Protein AF-0000000076559614 (afdb_homodimer)

Structure (mmCIF, N/CA/C/O backbone):
data_AF-0000000076559614-model_v1
#
loop_
_entity.id
_entity.type
_entity.pdbx_description
1 polymer 'VanZ-like domain-containing protein'
#
loop_
_atom_site.group_PDB
_atom_site.id
_atom_site.type_symbol
_atom_site.label_atom_id
_atom_site.label_alt_id
_atom_site.label_comp_id
_atom_site.label_asym_id
_atom_site.label_entity_id
_atom_site.label_seq_id
_atom_site.pdbx_PDB_ins_code
_atom_site.Cartn_x
_atom_site.Cartn_y
_atom_site.Cartn_z
_atom_site.occupancy
_atom_site.B_iso_or_equiv
_atom_site.auth_seq_id
_atom_site.auth_comp_id
_atom_site.auth_asym_id
_atom_site.auth_atom_id
_atom_site.pdbx_PDB_model_num
ATOM 1 N N . MET A 1 1 ? -13.68 17 -0.72 1 73.12 1 MET A N 1
ATOM 2 C CA . MET A 1 1 ? -12.773 15.953 -0.265 1 73.12 1 MET A CA 1
ATOM 3 C C . MET A 1 1 ? -11.648 15.734 -1.267 1 73.12 1 MET A C 1
ATOM 5 O O . MET A 1 1 ? -11.859 15.812 -2.479 1 73.12 1 MET A O 1
ATOM 9 N N . ARG A 1 2 ? -10.523 15.758 -0.828 1 90.12 2 ARG A N 1
ATOM 10 C CA . ARG A 1 2 ? -9.375 15.594 -1.707 1 90.12 2 ARG A CA 1
ATOM 11 C C . ARG A 1 2 ? -8.977 14.125 -1.825 1 90.12 2 ARG A C 1
ATOM 13 O O . ARG A 1 2 ? -9.133 13.359 -0.875 1 90.12 2 ARG A O 1
ATOM 20 N N . ILE A 1 3 ? -8.57 13.742 -3.016 1 94.25 3 ILE A N 1
ATOM 21 C CA . ILE A 1 3 ? -8.148 12.375 -3.303 1 94.25 3 ILE A CA 1
ATOM 22 C C . ILE A 1 3 ? -6.633 12.258 -3.139 1 94.25 3 ILE A C 1
ATOM 24 O O . ILE A 1 3 ? -5.879 13.086 -3.666 1 94.25 3 ILE A O 1
ATOM 28 N N . ARG A 1 4 ? -6.227 11.242 -2.373 1 95.44 4 ARG A N 1
ATOM 29 C CA . ARG A 1 4 ? -4.812 10.898 -2.273 1 95.44 4 ARG A CA 1
ATOM 30 C C . ARG A 1 4 ? -4.402 9.953 -3.393 1 95.44 4 ARG A C 1
ATOM 32 O O . ARG A 1 4 ? -4.664 8.75 -3.32 1 95.44 4 ARG A O 1
ATOM 39 N N . ILE A 1 5 ? -3.637 10.359 -4.293 1 95.44 5 ILE A N 1
ATOM 40 C CA . ILE A 1 5 ? -3.367 9.727 -5.578 1 95.44 5 ILE A CA 1
ATOM 41 C C . ILE A 1 5 ? -2.615 8.414 -5.363 1 95.44 5 ILE A C 1
ATOM 43 O O . ILE A 1 5 ? -2.936 7.398 -5.984 1 95.44 5 ILE A O 1
ATOM 47 N N . PRO A 1 6 ? -1.596 8.305 -4.52 1 95.56 6 PRO A N 1
ATOM 48 C CA . PRO A 1 6 ? -0.884 7.031 -4.371 1 95.56 6 PRO A CA 1
ATOM 49 C C . PRO A 1 6 ? -1.784 5.906 -3.865 1 95.56 6 PRO A C 1
ATOM 51 O O . PRO A 1 6 ? -1.664 4.766 -4.316 1 95.56 6 PRO A O 1
ATOM 54 N N . PHE A 1 7 ? -2.684 6.168 -2.98 1 97.12 7 PHE A N 1
ATOM 55 C CA . PHE A 1 7 ? -3.623 5.164 -2.5 1 97.12 7 PHE A CA 1
ATOM 56 C C . PHE A 1 7 ? -4.582 4.746 -3.607 1 97.12 7 PHE A C 1
ATOM 58 O O . PHE A 1 7 ? -4.914 3.564 -3.736 1 97.12 7 PHE A O 1
ATOM 65 N N . ALA A 1 8 ? -5.051 5.723 -4.418 1 97.69 8 ALA A N 1
ATOM 66 C CA . ALA A 1 8 ? -5.98 5.441 -5.512 1 97.69 8 ALA A CA 1
ATOM 67 C C . ALA A 1 8 ? -5.332 4.543 -6.562 1 97.69 8 ALA A C 1
ATOM 69 O O . ALA A 1 8 ? -5.961 3.607 -7.059 1 97.69 8 ALA A O 1
ATOM 70 N N . ILE A 1 9 ? -4.113 4.824 -6.859 1 97.25 9 ILE A N 1
ATOM 71 C CA . ILE A 1 9 ? -3.408 4.051 -7.875 1 97.25 9 ILE A CA 1
ATOM 72 C C . ILE A 1 9 ? -3.111 2.65 -7.344 1 97.25 9 ILE A C 1
ATOM 74 O O . ILE A 1 9 ? -3.32 1.656 -8.039 1 97.25 9 ILE A O 1
ATOM 78 N N . THR A 1 10 ? -2.582 2.576 -6.129 1 97.5 10 THR A N 1
ATOM 79 C CA . THR A 1 10 ? -2.322 1.272 -5.527 1 97.5 10 THR A CA 1
ATOM 80 C C . THR A 1 10 ? -3.596 0.435 -5.48 1 97.5 10 THR A C 1
ATOM 82 O O . THR A 1 10 ? -3.582 -0.747 -5.832 1 97.5 10 THR A O 1
ATOM 85 N N . PHE A 1 11 ? -4.691 1.019 -5.059 1 98.5 11 PHE A N 1
ATOM 86 C CA . PHE A 1 11 ? -5.977 0.338 -4.973 1 98.5 11 PHE A CA 1
ATOM 87 C C . PHE A 1 11 ? -6.41 -0.176 -6.34 1 98.5 11 PHE A C 1
ATOM 89 O O . PHE A 1 11 ? -6.848 -1.322 -6.469 1 98.5 11 PHE A O 1
ATOM 96 N N . SER A 1 12 ? -6.332 0.697 -7.414 1 98.19 12 SER A N 1
ATOM 97 C CA . SER A 1 12 ? -6.742 0.333 -8.766 1 98.19 12 SER A CA 1
ATOM 98 C C . SER A 1 12 ? -5.934 -0.85 -9.289 1 98.19 12 SER A C 1
ATOM 100 O O . SER A 1 12 ? -6.488 -1.761 -9.906 1 98.19 12 SER A O 1
ATOM 102 N N . LEU A 1 13 ? -4.664 -0.866 -8.984 1 96.44 13 LEU A N 1
ATOM 103 C CA . LEU A 1 13 ? -3.811 -1.956 -9.445 1 96.44 13 LEU A CA 1
ATOM 104 C C . LEU A 1 13 ? -4.09 -3.232 -8.664 1 96.44 13 LEU A C 1
ATOM 106 O O . LEU A 1 13 ? -4.023 -4.332 -9.219 1 96.44 13 LEU A O 1
ATOM 110 N N . LEU A 1 14 ? -4.355 -3.07 -7.402 1 97 14 LEU A N 1
ATOM 111 C CA . LEU A 1 14 ? -4.73 -4.227 -6.598 1 97 14 LEU A CA 1
ATOM 112 C C . LEU A 1 14 ? -6.051 -4.82 -7.078 1 97 14 LEU A C 1
ATOM 114 O O . LEU A 1 14 ? -6.242 -6.035 -7.035 1 97 14 LEU A O 1
ATOM 118 N N . ILE A 1 15 ? -6.98 -3.918 -7.516 1 97.69 15 ILE A N 1
ATOM 119 C CA . ILE A 1 15 ? -8.242 -4.391 -8.062 1 97.69 15 ILE A CA 1
ATOM 120 C C . ILE A 1 15 ? -7.984 -5.211 -9.328 1 97.69 15 ILE A C 1
ATOM 122 O O . ILE A 1 15 ? -8.594 -6.266 -9.523 1 97.69 15 ILE A O 1
ATOM 126 N N . LEU A 1 16 ? -7.109 -4.766 -10.141 1 94.88 16 LEU A N 1
ATOM 127 C CA . LEU A 1 16 ? -6.773 -5.477 -11.375 1 94.88 16 LEU A CA 1
ATOM 128 C C . LEU A 1 16 ? -6.141 -6.832 -11.062 1 94.88 16 LEU A C 1
ATOM 130 O O . LEU A 1 16 ? -6.457 -7.832 -11.703 1 94.88 16 LEU A O 1
ATOM 134 N N . LEU A 1 17 ? -5.273 -6.812 -10.078 1 91.69 17 LEU A N 1
ATOM 135 C CA . LEU A 1 17 ? -4.641 -8.062 -9.656 1 91.69 17 LEU A CA 1
ATOM 136 C C . LEU A 1 17 ? -5.672 -9.023 -9.078 1 91.69 17 LEU A C 1
ATOM 138 O O . LEU A 1 17 ? -5.645 -10.219 -9.375 1 91.69 17 LEU A O 1
ATOM 142 N N . ALA A 1 18 ? -6.512 -8.531 -8.305 1 94.56 18 ALA A N 1
ATOM 143 C CA . ALA A 1 18 ? -7.562 -9.352 -7.703 1 94.56 18 ALA A CA 1
ATOM 144 C C . ALA A 1 18 ? -8.484 -9.93 -8.773 1 94.56 18 ALA A C 1
ATOM 146 O O . ALA A 1 18 ? -8.883 -11.094 -8.695 1 94.56 18 ALA A O 1
ATOM 147 N N . ALA A 1 19 ? -8.867 -9.109 -9.727 1 94.06 19 ALA A N 1
ATOM 148 C CA . ALA A 1 19 ? -9.719 -9.555 -10.828 1 94.06 19 ALA A CA 1
ATOM 149 C C . ALA A 1 19 ? -9.039 -10.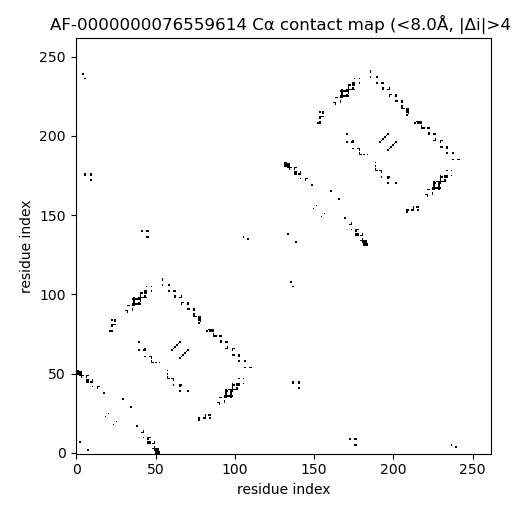648 -11.641 1 94.06 19 ALA A C 1
ATOM 151 O O . ALA A 1 19 ? -9.664 -11.648 -12.008 1 94.06 19 ALA A O 1
ATOM 152 N N . TYR A 1 20 ? -7.812 -10.516 -11.859 1 88.81 20 TYR A N 1
ATOM 153 C CA . TYR A 1 20 ? -7.062 -11.5 -12.633 1 88.81 20 TYR A CA 1
ATOM 154 C C . TYR A 1 20 ? -7.023 -12.844 -11.914 1 88.81 20 TYR A C 1
ATOM 156 O O . TYR A 1 20 ? -7.305 -13.883 -12.516 1 88.81 20 TYR A O 1
ATOM 164 N N . THR A 1 21 ? -6.688 -12.844 -10.695 1 87.19 21 THR A N 1
ATOM 165 C CA . THR A 1 21 ? -6.566 -14.086 -9.938 1 87.19 21 THR A CA 1
ATOM 166 C C . THR A 1 21 ? -7.938 -14.695 -9.672 1 87.19 21 THR A C 1
ATOM 168 O O . THR A 1 21 ? -8.086 -15.914 -9.641 1 87.19 21 THR A O 1
ATOM 171 N N . GLY A 1 22 ? -8.898 -13.828 -9.484 1 89.5 22 GLY A N 1
ATOM 172 C CA . GLY A 1 22 ? -10.234 -14.297 -9.141 1 89.5 22 GLY A CA 1
ATOM 173 C C . GLY A 1 22 ? -10.992 -14.859 -10.336 1 89.5 22 GLY A C 1
ATOM 174 O O . GLY A 1 22 ? -11.805 -15.773 -10.18 1 89.5 22 GLY A O 1
ATOM 175 N N . PHE A 1 23 ? -10.656 -14.328 -11.492 1 91.69 23 PHE A N 1
ATOM 176 C CA . PHE A 1 23 ? -11.438 -14.719 -12.656 1 91.69 23 PHE A CA 1
ATOM 177 C C . PHE A 1 23 ? -10.672 -15.711 -13.523 1 91.69 23 PHE A C 1
ATOM 179 O O . PHE A 1 23 ? -11.234 -16.312 -14.438 1 91.69 23 PHE A O 1
ATOM 186 N N . SER A 1 24 ? -9.453 -15.875 -13.172 1 85.56 24 SER A N 1
ATOM 187 C CA . SER A 1 24 ? -8.656 -16.812 -13.961 1 85.56 24 SER A CA 1
ATOM 188 C C . SER A 1 24 ? -8.82 -18.234 -13.461 1 85.56 24 SER A C 1
ATOM 190 O O . SER A 1 24 ? -9.375 -18.469 -12.375 1 85.56 24 SER A O 1
ATOM 192 N N . SER A 1 25 ? -8.367 -19.203 -14.281 1 84.56 25 SER A N 1
ATOM 193 C CA . SER A 1 25 ? -8.406 -20.609 -13.906 1 84.56 25 SER A CA 1
ATOM 194 C C . SER A 1 25 ? -7.117 -21.031 -13.203 1 84.56 25 SER A C 1
ATOM 196 O O . SER A 1 25 ? -6.926 -22.219 -12.898 1 84.56 25 SER A O 1
ATOM 198 N N . ILE A 1 26 ? -6.371 -20.016 -12.906 1 77.69 26 ILE A N 1
ATOM 199 C CA . ILE A 1 26 ? -5.113 -20.312 -12.227 1 77.69 26 ILE A CA 1
ATOM 200 C C . ILE A 1 26 ? -5.379 -20.578 -10.75 1 77.69 26 ILE A C 1
ATOM 202 O O . ILE A 1 26 ? -6.137 -19.844 -10.102 1 77.69 26 ILE A O 1
ATOM 206 N N . SER A 1 27 ? -4.863 -21.734 -10.242 1 76.88 27 SER A N 1
ATOM 207 C CA . SER A 1 27 ? -4.988 -22.078 -8.836 1 76.88 27 SER A CA 1
ATOM 208 C C . SER A 1 27 ? -3.662 -21.922 -8.102 1 76.88 27 SER A C 1
ATOM 210 O O . SER A 1 27 ? -2.834 -22.828 -8.094 1 76.88 27 SER A O 1
ATOM 212 N N . PRO A 1 28 ? -3.521 -20.797 -7.477 1 77.12 28 PRO A N 1
ATOM 213 C CA . PRO A 1 28 ? -2.285 -20.656 -6.699 1 77.12 28 PRO A CA 1
ATOM 214 C C . PRO A 1 28 ? -2.168 -21.703 -5.59 1 77.12 28 PRO A C 1
ATOM 216 O O . PRO A 1 28 ? -3.18 -22.234 -5.121 1 77.12 28 PRO A O 1
ATOM 219 N N . PRO A 1 29 ? -0.966 -22.031 -5.25 1 81.56 29 PRO A N 1
ATOM 220 C CA . PRO A 1 29 ? -0.763 -23.016 -4.188 1 81.56 29 PRO A CA 1
ATOM 221 C C . PRO A 1 29 ? -1.029 -22.453 -2.795 1 81.56 29 PRO A C 1
ATOM 223 O O . PRO A 1 29 ? -0.211 -22.625 -1.888 1 81.56 29 PRO A O 1
ATOM 226 N N . ILE A 1 30 ? -1.86 -21.609 -2.705 1 84.38 30 ILE A N 1
ATOM 227 C CA . ILE A 1 30 ? -2.312 -21 -1.455 1 84.38 30 ILE A CA 1
ATOM 228 C C . ILE A 1 30 ? -3.793 -21.312 -1.242 1 84.38 30 ILE A C 1
ATOM 230 O O . ILE A 1 30 ? -4.574 -21.328 -2.197 1 84.38 30 ILE A O 1
ATOM 234 N N . ASN A 1 31 ? -4.07 -21.562 0.049 1 92.12 31 ASN A N 1
ATOM 235 C CA . ASN A 1 31 ? -5.469 -21.812 0.386 1 92.12 31 ASN A CA 1
ATOM 236 C C . ASN A 1 31 ? -6.367 -20.688 -0.115 1 92.12 31 ASN A C 1
ATOM 238 O O . ASN A 1 31 ? -6.051 -19.5 0.058 1 92.12 31 ASN A O 1
ATOM 242 N N . ASP A 1 32 ? -7.453 -21.031 -0.713 1 93.5 32 ASP A N 1
ATOM 243 C CA . ASP A 1 32 ? -8.359 -20.094 -1.359 1 93.5 32 ASP A CA 1
ATOM 244 C C . ASP A 1 32 ? -8.914 -19.078 -0.354 1 93.5 32 ASP A C 1
ATOM 246 O O . ASP A 1 32 ? -9.023 -17.891 -0.659 1 93.5 32 ASP A O 1
ATOM 250 N N . LYS A 1 33 ? -9.234 -19.484 0.881 1 96.44 33 LYS A N 1
ATOM 251 C CA . LYS A 1 33 ? -9.781 -18.594 1.903 1 96.44 33 LYS A CA 1
ATOM 252 C C . LYS A 1 33 ? -8.727 -17.594 2.389 1 96.44 33 LYS A C 1
ATOM 254 O O . LYS A 1 33 ? -9.062 -16.469 2.744 1 96.44 33 LYS A O 1
ATOM 259 N N . VAL A 1 34 ? -7.562 -18.078 2.471 1 95.69 34 VAL A N 1
ATOM 260 C CA . VAL A 1 34 ? -6.461 -17.203 2.863 1 95.69 34 VAL A CA 1
ATOM 261 C C . VAL A 1 34 ? -6.262 -16.125 1.811 1 95.69 34 VAL A C 1
ATOM 263 O O . VAL A 1 34 ? -6.055 -14.953 2.148 1 95.69 34 VAL A O 1
ATOM 266 N N . LEU A 1 35 ? -6.32 -16.516 0.565 1 94.5 35 LEU A N 1
ATOM 267 C CA . LEU A 1 35 ? -6.18 -15.57 -0.532 1 94.5 35 LEU A CA 1
ATOM 268 C C . LEU A 1 35 ? -7.277 -14.508 -0.48 1 94.5 35 LEU A C 1
ATOM 270 O O . LEU A 1 35 ? -7.012 -13.32 -0.683 1 94.5 35 LEU A O 1
ATOM 274 N N . HIS A 1 36 ? -8.508 -14.914 -0.242 1 97.31 36 HIS A N 1
ATOM 275 C CA . HIS A 1 36 ? -9.625 -13.984 -0.119 1 97.31 36 HIS A CA 1
ATOM 276 C C . HIS A 1 36 ? -9.414 -13.016 1.037 1 97.31 36 HIS A C 1
ATOM 278 O O . HIS A 1 36 ? -9.617 -11.805 0.885 1 97.31 36 HIS A O 1
ATOM 284 N N . PHE A 1 37 ? -8.992 -13.547 2.15 1 98.12 37 PHE A N 1
ATOM 285 C CA . PHE A 1 37 ? -8.75 -12.727 3.33 1 98.12 37 PHE A CA 1
ATOM 286 C C . PHE A 1 37 ? -7.746 -11.617 3.021 1 98.12 37 PHE A C 1
ATOM 288 O O . PHE A 1 37 ? -8.023 -10.438 3.238 1 98.12 37 PHE A O 1
ATOM 295 N N . PHE A 1 38 ? -6.602 -12 2.51 1 96.88 38 PHE A N 1
ATOM 296 C CA . PHE A 1 38 ? -5.523 -11.039 2.318 1 96.88 38 PHE A CA 1
ATOM 297 C C . PHE A 1 38 ? -5.855 -10.07 1.192 1 96.88 38 PHE A C 1
ATOM 299 O O . PHE A 1 38 ? -5.473 -8.898 1.242 1 96.88 38 PHE A O 1
ATOM 306 N N . THR A 1 39 ? -6.453 -10.562 0.084 1 97.25 39 THR A N 1
ATOM 307 C CA . THR A 1 39 ? -6.855 -9.68 -1.006 1 97.25 39 THR A CA 1
ATOM 308 C C . THR A 1 39 ? -7.762 -8.57 -0.492 1 97.25 39 THR A C 1
ATOM 310 O O . THR A 1 39 ? -7.508 -7.387 -0.746 1 97.25 39 THR A O 1
ATOM 313 N N . PHE A 1 40 ? -8.766 -8.906 0.284 1 98.75 40 PHE A N 1
ATOM 314 C CA . PHE A 1 40 ? -9.734 -7.91 0.73 1 98.75 40 PHE A CA 1
ATOM 315 C C . PHE A 1 40 ? -9.164 -7.086 1.88 1 98.75 40 PHE A C 1
ATOM 317 O O . PHE A 1 40 ? -9.555 -5.93 2.074 1 98.75 40 PHE A O 1
ATOM 324 N N . PHE A 1 41 ? -8.297 -7.691 2.695 1 98.81 41 PHE A N 1
ATOM 325 C CA . PHE A 1 41 ? -7.551 -6.91 3.676 1 98.81 41 PHE A CA 1
ATOM 326 C C . PHE A 1 41 ? -6.809 -5.762 3.002 1 98.81 41 PHE A C 1
ATOM 328 O O . PHE A 1 41 ? -6.93 -4.605 3.42 1 98.81 41 PHE A O 1
ATOM 335 N N . LEU A 1 42 ? -6.031 -6.078 1.929 1 98.62 42 LEU A N 1
ATOM 336 C CA . LEU A 1 42 ? -5.234 -5.078 1.229 1 98.62 42 LEU A CA 1
ATOM 337 C C . LEU A 1 42 ? -6.133 -4.055 0.539 1 98.62 42 LEU A C 1
ATOM 339 O O . LEU A 1 42 ? -5.832 -2.857 0.541 1 98.62 42 LEU A O 1
ATOM 343 N N . LEU A 1 43 ? -7.188 -4.516 -0.106 1 98.75 43 LEU A N 1
ATOM 344 C CA . LEU A 1 43 ? -8.117 -3.604 -0.769 1 98.75 43 LEU A CA 1
ATOM 345 C C . LEU A 1 43 ? -8.719 -2.623 0.23 1 98.75 43 LEU A C 1
ATOM 347 O O . LEU A 1 43 ? -8.766 -1.418 -0.027 1 98.75 43 LEU A O 1
ATOM 351 N N . ALA A 1 44 ? -9.18 -3.127 1.373 1 98.88 44 ALA A N 1
ATOM 352 C CA . ALA A 1 44 ? -9.789 -2.264 2.381 1 98.88 44 ALA A CA 1
ATOM 353 C C . ALA A 1 44 ? -8.758 -1.331 3.004 1 98.88 44 ALA A C 1
ATOM 355 O O . ALA A 1 44 ? -9.055 -0.168 3.289 1 98.88 44 ALA A O 1
ATOM 356 N N . LEU A 1 45 ? -7.59 -1.914 3.268 1 98.69 45 LEU A N 1
ATOM 357 C CA . LEU A 1 45 ? -6.508 -1.134 3.859 1 98.69 45 LEU A CA 1
ATOM 358 C C . LEU A 1 45 ? -6.195 0.094 3.01 1 98.69 45 LEU A C 1
ATOM 360 O O . LEU A 1 45 ? -6.012 1.191 3.543 1 98.69 45 LEU A O 1
ATOM 364 N N . THR A 1 46 ? -6.105 -0.04 1.717 1 98.62 46 THR A N 1
ATOM 365 C CA . THR A 1 46 ? -5.73 1.046 0.818 1 98.62 46 THR A CA 1
ATOM 366 C C . THR A 1 46 ? -6.934 1.931 0.507 1 98.62 46 THR A C 1
ATOM 368 O O . THR A 1 46 ? -6.809 3.154 0.429 1 98.62 46 THR A O 1
ATOM 371 N N . PHE A 1 47 ? -8.156 1.359 0.312 1 98.75 47 PHE A N 1
ATOM 372 C CA . PHE A 1 47 ? -9.367 2.102 -0.014 1 98.75 47 PHE A CA 1
ATOM 373 C C . PHE A 1 47 ? -9.672 3.133 1.064 1 98.75 47 PHE A C 1
ATOM 375 O O . PHE A 1 47 ? -10.094 4.25 0.759 1 98.75 47 PHE A O 1
ATOM 382 N N . TYR A 1 48 ? -9.5 2.824 2.303 1 98.69 48 TYR A N 1
ATOM 383 C CA . TYR A 1 48 ? -9.82 3.631 3.475 1 98.69 48 TYR A CA 1
ATOM 384 C C . TYR A 1 48 ? -9.188 5.012 3.377 1 98.69 48 TYR A C 1
ATOM 386 O O . TYR A 1 48 ? -9.773 6.004 3.818 1 98.69 48 TYR A O 1
ATOM 394 N N . TRP A 1 49 ? -8.031 5.023 2.783 1 97.44 49 TRP A N 1
ATOM 395 C CA . TRP A 1 49 ? -7.219 6.234 2.871 1 97.44 49 TRP A CA 1
ATOM 396 C C . TRP A 1 49 ? -7.281 7.023 1.566 1 97.44 49 TRP A C 1
ATOM 398 O O . TRP A 1 49 ? -6.645 8.07 1.438 1 97.44 49 TRP A O 1
ATOM 408 N N . ILE A 1 50 ? -7.973 6.617 0.562 1 98.06 50 ILE A N 1
ATOM 409 C CA . ILE A 1 50 ? -8.055 7.289 -0.732 1 98.06 50 ILE A CA 1
ATOM 410 C C . ILE A 1 50 ? -8.641 8.688 -0.551 1 98.06 50 ILE A C 1
ATOM 412 O O . ILE A 1 50 ? -8.125 9.664 -1.102 1 98.06 50 ILE A O 1
ATOM 416 N N . LEU A 1 51 ? -9.742 8.82 0.207 1 95.25 51 LEU A N 1
ATOM 417 C CA . LEU A 1 51 ? -10.406 10.102 0.407 1 95.25 51 LEU A CA 1
ATOM 418 C C . LEU A 1 51 ? -9.922 10.773 1.684 1 95.25 51 LEU A C 1
ATOM 420 O O . LEU A 1 51 ? -9.812 10.133 2.73 1 95.25 51 LEU A O 1
ATOM 424 N N . GLU A 1 52 ? -9.547 11.969 1.525 1 94.44 52 GLU A N 1
ATOM 425 C CA . GLU A 1 52 ? -9.281 12.773 2.715 1 94.44 52 GLU A CA 1
ATOM 426 C C . GLU A 1 52 ? -10.578 13.195 3.398 1 94.44 52 GLU A C 1
ATOM 428 O O . GLU A 1 52 ? -11.156 14.227 3.062 1 94.44 52 GLU A O 1
ATOM 433 N N . THR A 1 53 ? -11.008 12.508 4.359 1 95.62 53 THR A N 1
ATOM 434 C CA . THR A 1 53 ? -12.281 12.758 5.023 1 95.62 53 THR A CA 1
ATOM 435 C C . THR A 1 53 ? -12.211 12.375 6.5 1 95.62 53 THR A C 1
ATOM 437 O O . THR A 1 53 ? -11.141 12.016 7 1 95.62 53 THR A O 1
ATOM 440 N N . THR A 1 54 ? -13.305 12.57 7.254 1 96.25 54 THR A N 1
ATOM 441 C CA . THR A 1 54 ? -13.367 12.227 8.672 1 96.25 54 THR A CA 1
ATOM 442 C C . THR A 1 54 ? -13.297 10.711 8.867 1 96.25 54 THR A C 1
ATOM 444 O O . THR A 1 54 ? -13.602 9.953 7.949 1 96.25 54 THR A O 1
ATOM 447 N N . ARG A 1 55 ? -12.898 10.273 10.07 1 96.44 55 ARG A N 1
ATOM 448 C CA . ARG A 1 55 ? -12.805 8.859 10.414 1 96.44 55 ARG A CA 1
ATOM 449 C C . ARG A 1 55 ? -14.148 8.164 10.211 1 96.44 55 ARG A C 1
ATOM 451 O O . ARG A 1 55 ? -14.203 7.059 9.664 1 96.44 55 ARG A O 1
ATOM 458 N N . ARG A 1 56 ? -15.234 8.797 10.664 1 97.19 56 ARG A N 1
ATOM 459 C CA . ARG A 1 56 ? -16.562 8.203 10.578 1 97.19 56 ARG A CA 1
ATOM 460 C C . ARG A 1 56 ? -16.953 7.945 9.125 1 97.19 56 ARG A C 1
ATOM 462 O O . ARG A 1 56 ? -17.453 6.867 8.797 1 97.19 56 ARG A O 1
ATOM 469 N N . ARG A 1 57 ? -16.781 8.867 8.234 1 97.69 57 ARG A N 1
ATOM 470 C CA . ARG A 1 57 ? -17.109 8.727 6.824 1 97.69 57 ARG A CA 1
ATOM 471 C C . ARG A 1 57 ? -16.234 7.664 6.16 1 97.69 57 ARG A C 1
ATOM 473 O O . ARG A 1 57 ? -16.719 6.867 5.359 1 97.69 57 ARG A O 1
ATOM 480 N N . ALA A 1 58 ? -14.938 7.719 6.465 1 97.88 58 ALA A N 1
ATOM 481 C CA . ALA A 1 58 ? -14.008 6.738 5.902 1 97.88 58 ALA A CA 1
ATOM 482 C C . ALA A 1 58 ? -14.414 5.32 6.293 1 97.88 58 ALA A C 1
ATOM 484 O O . ALA A 1 58 ? -14.398 4.41 5.461 1 97.88 58 ALA A O 1
ATOM 485 N N . VAL A 1 59 ? -14.742 5.074 7.582 1 98.19 59 VAL A N 1
ATOM 486 C CA . VAL A 1 59 ? -15.164 3.771 8.078 1 98.19 59 VAL A CA 1
ATOM 487 C C . VAL A 1 59 ? -16.438 3.332 7.355 1 98.19 59 VAL A C 1
ATOM 489 O O . VAL A 1 59 ? -16.516 2.201 6.871 1 98.19 59 VAL A O 1
ATOM 492 N N . ASN A 1 60 ? -17.391 4.234 7.238 1 98.31 60 ASN A N 1
ATOM 493 C CA . ASN A 1 60 ? -18.672 3.898 6.621 1 98.31 60 ASN A CA 1
ATOM 494 C C . ASN A 1 60 ? -18.516 3.605 5.129 1 98.31 60 ASN A C 1
ATOM 496 O O . ASN A 1 60 ? -19.094 2.648 4.617 1 98.31 60 ASN A O 1
ATOM 500 N N . PHE A 1 61 ? -17.781 4.406 4.379 1 98.31 61 PHE A N 1
ATOM 501 C CA . PHE A 1 61 ? -17.562 4.195 2.955 1 98.31 61 PHE A CA 1
ATOM 502 C C . PHE A 1 61 ? -16.859 2.869 2.707 1 98.31 61 PHE A C 1
ATOM 504 O O . PHE A 1 61 ? -17.234 2.121 1.799 1 98.31 61 PHE A O 1
ATOM 511 N N . THR A 1 62 ? -15.836 2.646 3.5 1 98.69 62 THR A N 1
ATOM 512 C CA . THR A 1 62 ? -15.086 1.41 3.324 1 98.69 62 THR A CA 1
ATOM 513 C C . THR A 1 62 ? -15.945 0.198 3.67 1 98.69 62 THR A C 1
ATOM 515 O O . THR A 1 62 ? -15.914 -0.812 2.963 1 98.69 62 THR A O 1
ATOM 518 N N . PHE A 1 63 ? -16.656 0.275 4.734 1 98.81 63 PHE A N 1
ATOM 519 C CA . PHE A 1 63 ? -17.516 -0.822 5.16 1 98.81 63 PHE A CA 1
ATOM 520 C C . PHE A 1 63 ? -18.547 -1.144 4.09 1 98.81 63 PHE A C 1
ATOM 522 O O . PHE A 1 63 ? -18.703 -2.303 3.699 1 98.81 63 PHE A O 1
ATOM 529 N N . VAL A 1 64 ? -19.234 -0.164 3.576 1 98.81 64 VAL A N 1
ATOM 530 C CA . VAL A 1 64 ? -20.312 -0.36 2.609 1 98.81 64 VAL A CA 1
ATOM 531 C C . VAL A 1 64 ? -19.734 -0.816 1.273 1 98.81 64 VAL A C 1
ATOM 533 O O . VAL A 1 64 ? -20.188 -1.808 0.697 1 98.81 64 VAL A O 1
ATOM 536 N N . S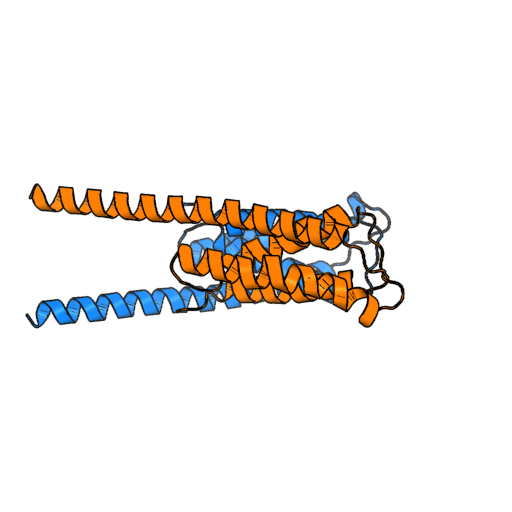ER A 1 65 ? -18.734 -0.178 0.739 1 98.75 65 SER A N 1
ATOM 537 C CA . SER A 1 65 ? -18.219 -0.417 -0.609 1 98.75 65 SER A CA 1
ATOM 538 C C . SER A 1 65 ? -17.406 -1.7 -0.673 1 98.75 65 SER A C 1
ATOM 540 O O . SER A 1 65 ? -17.578 -2.508 -1.588 1 98.75 65 SER A O 1
ATOM 542 N N . ILE A 1 66 ? -16.5 -1.917 0.345 1 98.81 66 ILE A N 1
ATOM 543 C CA . ILE A 1 66 ? -15.539 -3.02 0.248 1 98.81 66 ILE A CA 1
ATOM 544 C C . ILE A 1 66 ? -16.078 -4.234 0.998 1 98.81 66 ILE A C 1
ATOM 546 O O . ILE A 1 66 ? -16.156 -5.332 0.442 1 98.81 66 ILE A O 1
ATOM 550 N N . THR A 1 67 ? -16.469 -4.051 2.256 1 98.69 67 THR A N 1
ATOM 551 C CA . THR A 1 67 ? -16.859 -5.164 3.117 1 98.69 67 THR A CA 1
ATOM 552 C C . THR A 1 67 ? -18.188 -5.75 2.678 1 98.69 67 THR A C 1
ATOM 554 O O . THR A 1 67 ? -18.375 -6.969 2.688 1 98.69 67 THR A O 1
ATOM 557 N N . LEU A 1 68 ? -19.141 -4.938 2.311 1 98.56 68 LEU A N 1
ATOM 558 C CA . LEU A 1 68 ? -20.469 -5.438 1.968 1 98.56 68 LEU A CA 1
ATOM 559 C C . LEU A 1 68 ? -20.578 -5.695 0.469 1 98.56 68 LEU A C 1
ATOM 561 O O . LEU A 1 68 ? -20.688 -6.848 0.04 1 98.56 68 LEU A O 1
ATOM 565 N N . ILE A 1 69 ? -20.391 -4.684 -0.345 1 98.62 69 ILE A N 1
ATOM 566 C CA . ILE A 1 69 ? -20.703 -4.766 -1.768 1 98.62 69 ILE A CA 1
ATOM 567 C C . ILE A 1 69 ? -19.625 -5.574 -2.484 1 98.62 69 ILE A C 1
ATOM 569 O O . ILE A 1 69 ? -19.922 -6.59 -3.121 1 98.62 69 ILE A O 1
ATOM 573 N N . ALA A 1 70 ? -18.406 -5.172 -2.395 1 98.62 70 ALA A N 1
ATOM 574 C CA . ALA A 1 70 ? -17.344 -5.828 -3.148 1 98.62 70 ALA A CA 1
ATOM 575 C C . ALA A 1 70 ? -17.172 -7.277 -2.703 1 98.62 70 ALA A C 1
ATOM 577 O O . ALA A 1 70 ? -16.875 -8.156 -3.52 1 98.62 70 ALA A O 1
ATOM 578 N N . SER A 1 71 ? -17.219 -7.461 -1.407 1 98.31 71 SER A N 1
ATOM 579 C CA . SER A 1 71 ? -17.078 -8.805 -0.869 1 98.31 71 SER A CA 1
ATOM 580 C C . SER A 1 71 ? -18.109 -9.758 -1.479 1 98.31 71 SER A C 1
ATOM 582 O O . SER A 1 71 ? -17.766 -10.883 -1.863 1 98.31 71 SER A O 1
ATOM 584 N N . ILE A 1 72 ? -19.328 -9.43 -1.542 1 98.12 72 ILE A N 1
ATOM 585 C CA . ILE A 1 72 ? -20.422 -10.25 -2.066 1 98.12 72 ILE A CA 1
ATOM 586 C C . ILE A 1 72 ? -20.328 -10.32 -3.588 1 98.12 72 ILE A C 1
ATOM 588 O O . ILE A 1 72 ? -20.375 -11.406 -4.168 1 98.12 72 ILE A O 1
ATOM 592 N N . LEU A 1 73 ? -20.172 -9.219 -4.25 1 98 73 LEU A N 1
ATOM 593 C CA . LEU A 1 73 ? -20.156 -9.125 -5.707 1 98 73 LEU A CA 1
ATOM 594 C C . LEU A 1 73 ? -19 -9.93 -6.289 1 98 73 LEU A C 1
ATOM 596 O O . LEU A 1 73 ? -19.109 -10.508 -7.371 1 98 73 LEU A O 1
ATOM 600 N N . SER A 1 74 ? -17.828 -9.922 -5.582 1 97.31 74 SER A N 1
ATOM 601 C CA . SER A 1 74 ? -16.688 -10.656 -6.098 1 97.31 74 SER A CA 1
ATOM 602 C C . SER A 1 74 ? -16.984 -12.148 -6.223 1 97.31 74 SER A C 1
ATOM 604 O O . SER A 1 74 ? -16.578 -12.789 -7.188 1 97.31 74 SER A O 1
ATOM 606 N N . GLU A 1 75 ? -17.703 -12.664 -5.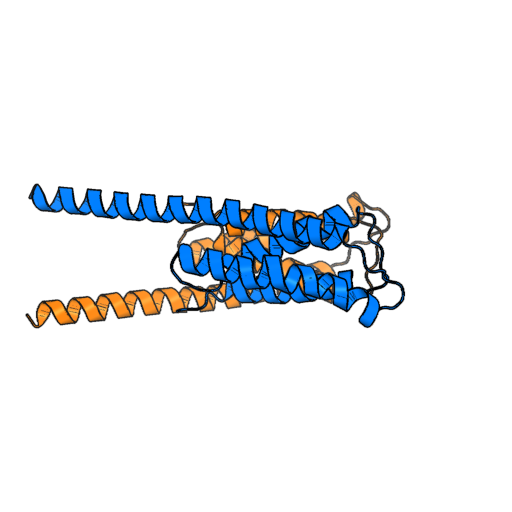266 1 97.19 75 GLU A N 1
ATOM 607 C CA . GLU A 1 75 ? -18.016 -14.086 -5.27 1 97.19 75 GLU A CA 1
ATOM 608 C C . GLU A 1 75 ? -19.094 -14.406 -6.312 1 97.19 75 GLU A C 1
ATOM 610 O O . GLU A 1 75 ? -19.062 -15.477 -6.918 1 97.19 75 GLU A O 1
ATOM 615 N N . ILE A 1 76 ? -20.031 -13.57 -6.516 1 96.88 76 ILE A N 1
ATOM 616 C CA . ILE A 1 76 ? -21.109 -13.758 -7.484 1 96.88 76 ILE A CA 1
ATOM 617 C C . ILE A 1 76 ? -20.547 -13.672 -8.906 1 96.88 76 ILE A C 1
ATOM 619 O O . ILE A 1 76 ? -20.953 -14.438 -9.781 1 96.88 76 ILE A O 1
ATOM 623 N N . LEU A 1 77 ? -19.594 -12.836 -9.164 1 96.88 77 LEU A N 1
ATOM 624 C CA . LEU A 1 77 ? -19.078 -12.555 -10.5 1 96.88 77 LEU A CA 1
ATOM 625 C C . LEU A 1 77 ? -18.125 -13.648 -10.945 1 96.88 77 LEU A C 1
ATOM 627 O O . LEU A 1 77 ? -17.969 -13.898 -12.148 1 96.88 77 LEU A O 1
ATOM 631 N N . GLN A 1 78 ? -17.469 -14.273 -9.977 1 95.12 78 GLN A N 1
ATOM 632 C CA . GLN A 1 78 ? -16.438 -15.242 -10.336 1 95.12 78 GLN A CA 1
ATOM 633 C C . GLN A 1 78 ? -16.984 -16.344 -11.234 1 95.12 78 GLN A C 1
ATOM 635 O O . GLN A 1 78 ? -16.516 -16.547 -12.352 1 95.12 78 GLN A O 1
ATOM 640 N N . PRO A 1 79 ? -18.094 -17.094 -10.93 1 94 79 PRO A N 1
ATOM 641 C CA . PRO A 1 79 ? -18.641 -18.141 -11.805 1 94 79 PRO A CA 1
ATOM 642 C C . PRO A 1 79 ? -19.297 -17.578 -13.062 1 94 79 PRO A C 1
ATOM 644 O O . PRO A 1 79 ? -19.406 -18.281 -14.078 1 94 79 PRO A O 1
ATOM 647 N N . LEU A 1 80 ? -19.75 -16.328 -13.023 1 95.06 80 LEU A N 1
ATOM 648 C CA . LEU A 1 80 ? -20.375 -15.695 -14.188 1 95.06 80 LEU A CA 1
ATOM 649 C C . LEU A 1 80 ? -19.328 -15.383 -15.25 1 95.06 80 LEU A C 1
ATOM 651 O O . LEU A 1 80 ? -19.625 -15.406 -16.438 1 95.06 80 LEU A O 1
ATOM 655 N N . VAL A 1 81 ? -18.094 -15.148 -14.836 1 94.06 81 VAL A N 1
ATOM 656 C CA . VAL A 1 81 ? -17.016 -14.773 -15.742 1 94.06 81 VAL A CA 1
ATOM 657 C C . VAL A 1 81 ? -16.234 -16.016 -16.156 1 94.06 81 VAL A C 1
ATOM 659 O O . VAL A 1 81 ? -15.836 -16.156 -17.312 1 94.06 81 VAL A O 1
ATOM 662 N N . ASN A 1 82 ? -15.969 -16.859 -15.234 1 93.19 82 ASN A N 1
ATOM 663 C CA . ASN A 1 82 ? -15.258 -18.125 -15.438 1 93.19 82 ASN A CA 1
ATOM 664 C C . ASN A 1 82 ? -16.047 -19.312 -14.875 1 93.19 82 ASN A C 1
ATOM 666 O O . ASN A 1 82 ? -16.062 -19.516 -13.664 1 93.19 82 ASN A O 1
ATOM 670 N N . SER A 1 83 ? -16.484 -20.141 -15.727 1 92.44 83 SER A N 1
ATOM 671 C CA . SER A 1 83 ? -17.406 -21.219 -15.375 1 92.44 83 SER A CA 1
ATOM 672 C C . SER A 1 83 ? -16.703 -22.281 -14.531 1 92.44 83 SER A C 1
ATOM 674 O O . SER A 1 83 ? -17.344 -23.125 -13.898 1 92.44 83 SER A O 1
ATOM 676 N N . THR A 1 84 ? -15.406 -22.297 -14.516 1 91.75 84 THR A N 1
ATOM 677 C CA . THR A 1 84 ? -14.68 -23.281 -13.719 1 91.75 84 THR A CA 1
ATOM 678 C C . THR A 1 84 ? -14.672 -22.875 -12.25 1 91.75 84 THR A C 1
ATOM 680 O O . THR A 1 84 ? -14.344 -23.688 -11.383 1 91.75 84 THR A O 1
ATOM 683 N N . ARG A 1 85 ? -14.992 -21.672 -11.984 1 91.75 85 ARG A N 1
ATOM 684 C CA . ARG A 1 85 ? -15.086 -21.188 -10.609 1 91.75 85 ARG A CA 1
ATOM 685 C C . ARG A 1 85 ? -16.469 -21.469 -10.023 1 91.75 85 ARG A C 1
ATOM 687 O O . ARG A 1 85 ? -17.469 -21.422 -10.734 1 91.75 85 ARG A O 1
ATOM 694 N N . LEU A 1 86 ? -16.516 -21.812 -8.758 1 91.69 86 LEU A N 1
ATOM 695 C CA . LEU A 1 86 ? -17.766 -22.109 -8.078 1 91.69 86 LEU A CA 1
ATOM 696 C C . LEU A 1 86 ? -18.047 -21.078 -6.988 1 91.69 86 LEU A C 1
ATOM 698 O O . LEU A 1 86 ? -17.125 -20.609 -6.312 1 91.69 86 LEU A O 1
ATOM 702 N N . PHE A 1 87 ? -19.328 -20.781 -6.891 1 95.25 87 PHE A N 1
ATOM 703 C CA . PHE A 1 87 ? -19.766 -19.922 -5.797 1 95.25 87 PHE A CA 1
ATOM 704 C C . PHE A 1 87 ? -19.547 -20.594 -4.453 1 95.25 87 PHE A C 1
ATOM 706 O O . PHE A 1 87 ? -19.859 -21.766 -4.281 1 95.25 87 PHE A O 1
ATOM 713 N N . ASP A 1 88 ? -18.953 -19.891 -3.469 1 96.81 88 ASP A N 1
ATOM 714 C CA . ASP A 1 88 ? -18.672 -20.406 -2.131 1 96.81 88 ASP A CA 1
ATOM 715 C C . ASP A 1 88 ? -18.906 -19.328 -1.071 1 96.81 88 ASP A C 1
ATOM 717 O O . ASP A 1 88 ? -18.109 -18.391 -0.945 1 96.81 88 ASP A O 1
ATOM 721 N N . PRO A 1 89 ? -19.922 -19.469 -0.274 1 97.25 89 PRO A N 1
ATOM 722 C CA . PRO A 1 89 ? -20.219 -18.438 0.736 1 97.25 89 PRO A CA 1
ATOM 723 C C . PRO A 1 89 ? -19.078 -18.25 1.736 1 97.25 89 PRO A C 1
ATOM 725 O O . PRO A 1 89 ? -18.953 -17.188 2.336 1 97.25 89 PRO A O 1
ATOM 728 N N . LEU A 1 90 ? -18.234 -19.234 1.891 1 98.06 90 LEU A N 1
ATOM 729 C CA . LEU A 1 90 ? -17.109 -19.094 2.803 1 98.06 90 LEU A CA 1
ATOM 730 C C . LEU A 1 90 ? -16.078 -18.125 2.248 1 98.06 90 LEU A C 1
ATOM 732 O O . LEU A 1 90 ? -15.297 -17.547 3.006 1 98.06 90 LEU A O 1
ATOM 736 N N . ASP A 1 91 ? -16.047 -17.953 0.964 1 98 91 ASP A N 1
ATOM 737 C CA . ASP A 1 91 ? -15.18 -16.938 0.365 1 98 91 ASP A CA 1
ATOM 738 C C . ASP A 1 91 ? -15.648 -15.523 0.723 1 98 91 ASP A C 1
ATOM 740 O O . ASP A 1 91 ? -14.836 -14.625 0.948 1 98 91 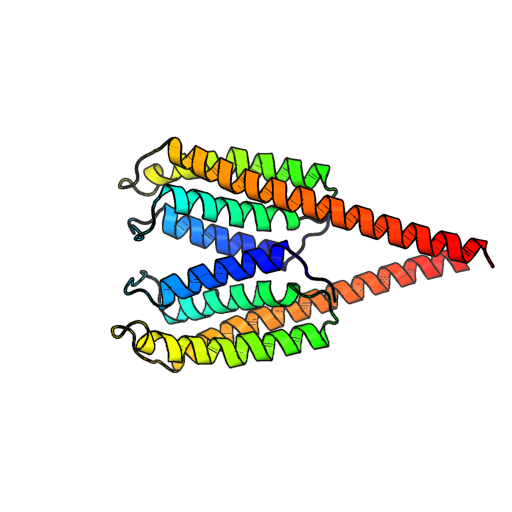ASP A O 1
ATOM 744 N N . ILE A 1 92 ? -16.953 -15.328 0.781 1 98.44 92 ILE A N 1
ATOM 745 C CA . ILE A 1 92 ? -17.5 -14.047 1.2 1 98.44 92 ILE A CA 1
ATOM 746 C C . ILE A 1 92 ? -17.109 -13.766 2.65 1 98.44 92 ILE A C 1
ATOM 748 O O . ILE A 1 92 ? -16.75 -12.641 2.994 1 98.44 92 ILE A O 1
ATOM 752 N N . LEU A 1 93 ? -17.219 -14.789 3.432 1 98.56 93 LEU A N 1
ATOM 753 C CA . LEU A 1 93 ? -16.828 -14.641 4.832 1 98.56 93 LEU A CA 1
ATOM 754 C C . LEU A 1 93 ? -15.359 -14.266 4.957 1 98.56 93 LEU A C 1
ATOM 756 O O . LEU A 1 93 ? -15.008 -13.391 5.758 1 98.56 93 LEU A O 1
ATOM 760 N N . ALA A 1 94 ? -14.492 -14.938 4.262 1 98.62 94 ALA A N 1
ATOM 761 C CA . ALA A 1 94 ? -13.062 -14.625 4.277 1 98.62 94 ALA A CA 1
ATOM 762 C C . ALA A 1 94 ? -12.812 -13.195 3.805 1 98.62 94 ALA A C 1
ATOM 764 O O . ALA A 1 94 ? -12 -12.477 4.391 1 98.62 94 ALA A O 1
ATOM 765 N N . ASN A 1 95 ? -13.484 -12.75 2.723 1 98.75 95 ASN A N 1
ATOM 766 C CA . ASN A 1 95 ? -13.414 -11.375 2.25 1 98.75 95 ASN A CA 1
ATOM 767 C C . ASN A 1 95 ? -13.797 -10.383 3.348 1 98.75 95 ASN A C 1
ATOM 769 O O . ASN A 1 95 ? -13.094 -9.398 3.572 1 98.75 95 ASN A O 1
ATOM 773 N N . ALA A 1 96 ? -14.922 -10.719 4.02 1 98.75 96 ALA A N 1
ATOM 774 C CA . ALA A 1 96 ? -15.445 -9.828 5.051 1 98.75 96 ALA A CA 1
ATOM 775 C C . ALA A 1 96 ? -14.492 -9.75 6.242 1 98.75 96 ALA A C 1
ATOM 777 O O . ALA A 1 96 ? -14.25 -8.664 6.781 1 98.75 96 ALA A O 1
ATOM 778 N N . LEU A 1 97 ? -13.977 -10.844 6.648 1 98.81 97 LEU A N 1
ATOM 779 C CA . LEU A 1 97 ? -13.039 -10.867 7.77 1 98.81 97 LEU A CA 1
ATOM 780 C C . LEU A 1 97 ? -11.781 -10.078 7.441 1 98.81 97 LEU A C 1
ATOM 782 O O . LEU A 1 97 ? -11.281 -9.32 8.281 1 98.81 97 LEU A O 1
ATOM 786 N N . GLY A 1 98 ? -11.234 -10.312 6.246 1 98.81 98 GLY A N 1
ATOM 787 C CA . GLY A 1 98 ? -10.078 -9.539 5.816 1 98.81 98 GLY A CA 1
ATOM 788 C C . GLY A 1 98 ? -10.336 -8.039 5.812 1 98.81 98 GLY A C 1
ATOM 789 O O . GLY A 1 98 ? -9.547 -7.273 6.363 1 98.81 98 GLY A O 1
ATOM 790 N N . SER A 1 99 ? -11.438 -7.652 5.219 1 98.88 99 SER A N 1
ATOM 791 C CA . SER A 1 99 ? -11.805 -6.242 5.129 1 98.88 99 SER A CA 1
ATOM 792 C C . SER A 1 99 ? -12.055 -5.645 6.512 1 98.88 99 SER A C 1
ATOM 794 O O . SER A 1 99 ? -11.633 -4.52 6.793 1 98.88 99 SER A O 1
ATOM 796 N N . LEU A 1 100 ? -12.688 -6.387 7.402 1 98.75 100 LEU A N 1
ATOM 797 C CA . LEU A 1 100 ? -12.984 -5.902 8.742 1 98.75 100 LEU A CA 1
ATOM 798 C C . LEU A 1 100 ? -11.703 -5.75 9.562 1 98.75 100 LEU A C 1
ATOM 800 O O . LEU A 1 100 ? -11.586 -4.824 10.367 1 98.75 100 LEU A O 1
ATOM 804 N N . THR A 1 101 ? -10.836 -6.68 9.438 1 98.69 101 THR A N 1
ATOM 805 C CA . THR A 1 101 ? -9.539 -6.562 10.102 1 98.69 101 THR A CA 1
ATOM 806 C C . THR A 1 101 ? -8.828 -5.285 9.672 1 98.69 101 THR A C 1
ATOM 808 O O . THR A 1 101 ? -8.297 -4.551 10.516 1 98.69 101 THR A O 1
ATOM 811 N N . ALA A 1 102 ? -8.781 -5.02 8.359 1 98.75 102 ALA A N 1
ATOM 812 C CA . ALA A 1 102 ? -8.172 -3.793 7.84 1 98.75 102 ALA A CA 1
ATOM 813 C C . ALA A 1 102 ? -8.891 -2.559 8.383 1 98.75 102 ALA A C 1
ATOM 815 O O . ALA A 1 102 ? -8.242 -1.554 8.703 1 98.75 102 ALA A O 1
ATOM 816 N N . LEU A 1 103 ? -10.195 -2.637 8.406 1 98.44 103 LEU A N 1
ATOM 817 C CA . LEU A 1 103 ? -10.992 -1.528 8.922 1 98.44 103 LEU A CA 1
ATOM 818 C C . LEU A 1 103 ? -10.648 -1.256 10.383 1 98.44 103 LEU A C 1
ATOM 820 O O . LEU A 1 103 ? -10.562 -0.098 10.797 1 98.44 103 LEU A O 1
ATOM 824 N N . GLY A 1 104 ? -10.578 -2.285 11.18 1 98.12 104 GLY A N 1
ATOM 825 C CA . GLY A 1 104 ? -10.18 -2.131 12.562 1 98.12 104 GLY A CA 1
ATOM 826 C C . GLY A 1 104 ? -8.812 -1.479 12.719 1 98.12 104 GLY A C 1
ATOM 827 O O . GLY A 1 104 ? -8.648 -0.569 13.539 1 98.12 104 GLY A O 1
ATOM 828 N N . LEU A 1 105 ? -7.879 -1.959 11.992 1 97.62 105 LEU A N 1
ATOM 829 C CA . LEU A 1 105 ? -6.523 -1.416 12.023 1 97.62 105 LEU A CA 1
ATOM 830 C C . LEU A 1 105 ? -6.516 0.05 11.602 1 97.62 105 LEU A C 1
ATOM 832 O O . LEU A 1 105 ? -5.906 0.888 12.273 1 97.62 105 LEU A O 1
ATOM 836 N N . ASN A 1 106 ? -7.148 0.35 10.477 1 97.81 106 ASN A N 1
ATOM 837 C CA . ASN A 1 106 ? -7.215 1.723 9.984 1 97.81 106 ASN A CA 1
ATOM 838 C C . ASN A 1 106 ? -7.918 2.639 10.984 1 97.81 106 ASN A C 1
ATOM 840 O O . ASN A 1 106 ? -7.5 3.779 11.188 1 97.81 106 ASN A O 1
ATOM 844 N N . GLY A 1 107 ? -9.023 2.141 11.516 1 95.88 107 GLY A N 1
ATOM 845 C CA . GLY A 1 107 ? -9.742 2.936 12.5 1 95.88 107 GLY A CA 1
ATOM 846 C C . GLY A 1 107 ? -8.906 3.287 13.711 1 95.88 107 GLY A C 1
ATOM 847 O O . GLY A 1 107 ? -8.922 4.43 14.172 1 95.88 107 GLY A O 1
ATOM 848 N N . TRP A 1 108 ? -8.242 2.279 14.195 1 96.69 108 TRP A N 1
ATOM 849 C CA . TRP A 1 108 ? -7.367 2.48 15.344 1 96.69 108 TRP A CA 1
ATOM 850 C C . TRP A 1 108 ? -6.27 3.486 15.023 1 96.69 108 TRP A C 1
ATOM 852 O O . TRP A 1 108 ? -6.016 4.41 15.797 1 96.69 108 TRP A O 1
ATOM 862 N N . TYR A 1 109 ? -5.625 3.318 13.969 1 95.81 109 TYR A N 1
ATOM 863 C CA . TYR A 1 109 ? -4.531 4.188 13.547 1 95.81 109 TYR A CA 1
ATOM 864 C C . TYR A 1 109 ? -5.023 5.613 13.32 1 95.81 109 TYR A C 1
ATOM 866 O O . TYR A 1 109 ? -4.352 6.574 13.703 1 95.81 109 TYR A O 1
ATOM 874 N N . HIS A 1 110 ? -6.098 5.684 12.633 1 95.5 110 HIS A N 1
ATOM 875 C CA . HIS A 1 110 ? -6.695 6.988 12.367 1 95.5 110 HIS A CA 1
ATOM 876 C C . HIS A 1 110 ? -7.008 7.727 13.664 1 95.5 110 HIS A C 1
ATOM 878 O O . HIS A 1 110 ? -6.77 8.93 13.773 1 95.5 110 HIS A O 1
ATOM 884 N N . LYS A 1 111 ? -7.578 7.039 14.609 1 94.5 111 LYS A N 1
ATOM 885 C CA . LYS A 1 111 ? -7.867 7.617 15.914 1 94.5 111 LYS A CA 1
ATOM 886 C C . LYS A 1 111 ? -6.59 8.094 16.594 1 94.5 111 LYS A C 1
ATOM 888 O O . LYS A 1 111 ? -6.562 9.172 17.203 1 94.5 111 LYS A O 1
ATOM 893 N N . ARG A 1 112 ? -5.535 7.34 16.562 1 92.69 112 ARG A N 1
ATOM 894 C CA . ARG A 1 112 ? -4.25 7.699 17.156 1 92.69 112 ARG A CA 1
ATOM 895 C C . ARG A 1 112 ? -3.678 8.953 16.516 1 92.69 112 ARG A C 1
ATOM 897 O O . ARG A 1 112 ? -3.105 9.805 17.203 1 92.69 112 ARG A O 1
ATOM 904 N N . MET A 1 113 ? -3.799 9.062 15.266 1 91.69 113 MET A N 1
ATOM 905 C CA . MET A 1 113 ? -3.322 10.227 14.523 1 91.69 113 MET A CA 1
ATOM 906 C C . MET A 1 113 ? -4.047 11.492 14.977 1 91.69 113 MET A C 1
ATOM 908 O O . MET A 1 113 ? -3.424 12.531 15.18 1 91.69 113 MET A O 1
ATOM 912 N N . LEU A 1 114 ? -5.301 11.375 15.086 1 90.25 114 LEU A N 1
ATOM 913 C CA . LEU A 1 114 ? -6.113 12.508 15.5 1 90.25 114 LEU A CA 1
ATOM 914 C C . LEU A 1 114 ? -5.773 12.93 16.922 1 90.25 114 LEU A C 1
ATOM 916 O O . LEU A 1 114 ? -5.742 14.125 17.234 1 90.25 114 LEU A O 1
ATOM 920 N N . SER A 1 115 ? -5.574 11.977 17.797 1 91.44 115 SER A N 1
ATOM 921 C CA . SER A 1 115 ? -5.207 12.266 19.188 1 91.44 115 SER A CA 1
ATOM 922 C C . SER A 1 115 ? -3.871 13 19.266 1 91.44 115 SER A C 1
ATOM 924 O O . SER A 1 115 ? -3.705 13.914 20.062 1 91.44 115 SER A O 1
ATOM 926 N N . ARG A 1 116 ? -2.91 12.633 18.484 1 89.06 116 ARG A N 1
ATOM 927 C CA . ARG A 1 116 ? -1.6 13.273 18.453 1 89.06 116 ARG A CA 1
ATOM 928 C C . ARG A 1 116 ? -1.702 14.711 17.953 1 89.06 116 ARG A C 1
ATOM 930 O O . ARG A 1 116 ? -1.016 15.602 18.469 1 89.06 116 ARG A O 1
ATOM 937 N N . LYS A 1 117 ? -2.48 14.883 16.922 1 87 117 LYS A N 1
ATOM 938 C CA . LYS A 1 117 ? -2.699 16.234 16.391 1 87 117 LYS A CA 1
ATOM 939 C C . LYS A 1 117 ? -3.312 17.141 17.438 1 87 117 LYS A C 1
ATOM 941 O O . LYS A 1 117 ? -2.953 18.312 17.531 1 87 117 LYS A O 1
ATOM 946 N N . ARG A 1 118 ? -4.168 16.609 18.203 1 88.56 118 ARG A N 1
ATOM 947 C CA . ARG A 1 118 ? -4.809 17.359 19.266 1 88.56 118 ARG A CA 1
ATOM 948 C C . ARG A 1 118 ? -3.814 17.703 20.375 1 88.56 118 ARG A C 1
ATOM 950 O O . ARG A 1 118 ? -3.828 18.812 20.906 1 88.56 118 ARG A O 1
ATOM 957 N N . GLU A 1 119 ? -3.041 16.781 20.703 1 89.62 119 GLU A N 1
ATOM 958 C CA . GLU A 1 119 ? -2.021 17 21.719 1 89.62 119 GLU A CA 1
ATOM 959 C C . GLU A 1 119 ? -1.037 18.078 21.297 1 89.62 119 GLU A C 1
ATOM 961 O O . GLU A 1 119 ? -0.605 18.891 22.125 1 89.62 119 GLU A O 1
ATOM 966 N N . LYS A 1 120 ? -0.609 18.078 20.062 1 87 120 LYS A N 1
ATOM 967 C CA . LYS A 1 120 ? 0.297 19.109 19.547 1 87 120 LYS A CA 1
ATOM 968 C C . LYS A 1 120 ? -0.353 20.484 19.578 1 87 120 LYS A C 1
ATOM 970 O O . LYS A 1 120 ? 0.295 21.469 19.938 1 87 120 LYS A O 1
ATOM 975 N N . LYS A 1 121 ? -1.591 20.547 19.25 1 87.88 121 LYS A N 1
ATOM 976 C CA . LYS A 1 121 ? -2.338 21.797 19.297 1 87.88 121 LYS A CA 1
ATOM 977 C C . LYS A 1 121 ? -2.424 22.328 20.719 1 87.88 121 LYS A C 1
ATOM 979 O O . LYS A 1 121 ? -2.252 23.531 20.953 1 87.88 121 LYS A O 1
ATOM 984 N N . ASN A 1 122 ? -2.662 21.422 21.656 1 89.44 122 ASN A N 1
ATOM 985 C CA . ASN A 1 122 ? -2.756 21.828 23.062 1 89.44 122 ASN A CA 1
ATOM 986 C C . ASN A 1 122 ? -1.414 22.312 23.594 1 89.44 122 ASN A C 1
ATOM 988 O O . ASN A 1 122 ? -1.368 23.25 24.406 1 89.44 122 ASN A O 1
ATOM 992 N N . ARG A 1 123 ? -0.412 21.719 23.266 1 89.25 123 ARG A N 1
ATOM 993 C CA . ARG A 1 123 ? 0.924 22.109 23.688 1 89.25 123 ARG A CA 1
ATOM 994 C C . ARG A 1 123 ? 1.267 23.516 23.172 1 89.25 123 ARG A C 1
ATOM 996 O O . ARG A 1 123 ? 1.818 24.328 23.922 1 89.25 123 ARG A O 1
ATOM 1003 N N . TYR A 1 124 ? 0.952 23.812 21.922 1 86.19 124 TYR A N 1
ATOM 1004 C CA . TYR A 1 124 ? 1.199 25.125 21.344 1 86.19 124 TYR A CA 1
ATOM 1005 C C . TYR A 1 124 ? 0.349 26.188 22.016 1 86.19 124 TYR A C 1
ATOM 1007 O O . TYR A 1 124 ? 0.82 27.297 22.266 1 86.19 124 TYR A O 1
ATOM 1015 N N . ALA A 1 125 ? -0.853 25.938 22.359 1 88.62 125 ALA A N 1
ATOM 1016 C CA . ALA A 1 125 ? -1.743 26.859 23.047 1 88.62 125 ALA A CA 1
ATOM 1017 C C . ALA A 1 125 ? -1.222 27.172 24.453 1 88.62 125 ALA A C 1
ATOM 1019 O O . ALA A 1 125 ? -1.295 28.328 24.906 1 88.62 125 ALA A O 1
ATOM 1020 N N . ALA A 1 126 ? -0.69 26.359 25.047 1 90.06 126 ALA A N 1
ATOM 1021 C CA . ALA A 1 126 ? -0.148 26.531 26.391 1 90.06 126 ALA A CA 1
ATOM 1022 C C . ALA A 1 126 ? 1.086 27.422 26.375 1 90.06 126 ALA A C 1
ATOM 1024 O O . ALA A 1 126 ? 1.27 28.266 27.266 1 90.06 126 ALA A O 1
ATOM 1025 N N . LEU A 1 127 ? 1.828 27.266 25.453 1 88.38 127 LEU A N 1
ATOM 1026 C CA . LEU A 1 127 ? 3.035 28.078 25.328 1 88.38 127 LEU A CA 1
ATOM 1027 C C . LEU A 1 127 ? 2.688 29.531 25.031 1 88.38 127 LEU A C 1
ATOM 1029 O O . LEU A 1 127 ? 3.395 30.438 25.453 1 88.38 127 LEU A O 1
ATOM 1033 N N . ALA A 1 128 ? 1.66 29.844 24.406 1 86.38 128 ALA A N 1
ATOM 1034 C CA . ALA A 1 128 ? 1.231 31.188 24.031 1 86.38 128 ALA A CA 1
ATOM 1035 C C . ALA A 1 128 ? 0.65 31.938 25.234 1 86.38 128 ALA A C 1
ATOM 1037 O O . ALA A 1 128 ? 0.739 33.156 25.312 1 86.38 128 ALA A O 1
ATOM 1038 N N . THR A 1 129 ? 0.087 31.203 25.984 1 84.44 129 THR A N 1
ATOM 1039 C CA . THR A 1 129 ? -0.495 31.812 27.172 1 84.44 129 THR A CA 1
ATOM 1040 C C . THR A 1 129 ? 0.587 32.156 28.203 1 84.44 129 THR A C 1
ATOM 1042 O O . THR A 1 129 ? 0.404 33.031 29.031 1 84.44 129 THR A O 1
ATOM 1045 N N . ASP A 1 130 ? 1.548 31.422 28.297 1 76.62 130 ASP A N 1
ATOM 1046 C CA . ASP A 1 130 ? 2.625 31.656 29.25 1 76.62 130 ASP A CA 1
ATOM 1047 C C . ASP A 1 130 ? 3.455 32.875 28.844 1 76.62 130 ASP A C 1
ATOM 1049 O O . ASP A 1 130 ? 4.156 33.469 29.688 1 76.62 130 ASP A O 1
ATOM 1053 N N . ASP A 1 131 ? 3.391 33.406 27.641 1 58.53 131 ASP A N 1
ATOM 1054 C CA . ASP A 1 131 ? 4.047 34.656 27.328 1 58.53 131 ASP A CA 1
ATOM 1055 C C . ASP A 1 131 ? 3.078 35.844 27.438 1 58.53 131 ASP A C 1
ATOM 1057 O O . ASP A 1 131 ? 3.488 36.969 27.75 1 58.53 131 ASP A O 1
ATOM 1061 N N . MET B 1 1 ? 11.273 10.898 12.523 1 72.88 1 MET B N 1
ATOM 1062 C CA . MET B 1 1 ? 10.414 10.609 11.383 1 72.88 1 MET B CA 1
ATOM 1063 C C . MET B 1 1 ? 9.32 9.625 11.758 1 72.88 1 MET B C 1
ATOM 1065 O O . MET B 1 1 ? 9.547 8.703 12.539 1 72.88 1 MET B O 1
ATOM 1069 N N . ARG B 1 2 ? 8.211 9.938 11.5 1 90.19 2 ARG B N 1
ATOM 1070 C CA . ARG B 1 2 ? 7.078 9.086 11.852 1 90.19 2 ARG B CA 1
ATOM 1071 C C . ARG B 1 2 ? 6.746 8.125 10.719 1 90.19 2 ARG B C 1
ATOM 1073 O O . ARG B 1 2 ? 6.91 8.453 9.547 1 90.19 2 ARG B O 1
ATOM 1080 N N . ILE B 1 3 ? 6.387 6.926 11.086 1 94.38 3 ILE B N 1
ATOM 1081 C CA . ILE B 1 3 ? 6.027 5.879 10.133 1 94.38 3 ILE B CA 1
ATOM 1082 C C . ILE B 1 3 ? 4.516 5.883 9.906 1 94.38 3 ILE B C 1
ATOM 1084 O O . ILE B 1 3 ? 3.74 5.898 10.867 1 94.38 3 ILE B O 1
ATOM 1088 N N . ARG B 1 4 ? 4.125 5.883 8.633 1 95.5 4 ARG B N 1
ATOM 1089 C CA . ARG B 1 4 ? 2.727 5.703 8.258 1 95.5 4 ARG B CA 1
ATOM 1090 C C . ARG B 1 4 ? 2.381 4.223 8.125 1 95.5 4 ARG B C 1
ATOM 1092 O O . ARG B 1 4 ? 2.686 3.6 7.109 1 95.5 4 ARG B O 1
ATOM 1099 N N . ILE B 1 5 ? 1.628 3.691 8.969 1 95.56 5 ILE B N 1
ATOM 1100 C CA . ILE B 1 5 ? 1.41 2.268 9.195 1 95.56 5 ILE B CA 1
ATOM 1101 C C . ILE B 1 5 ? 0.718 1.65 7.98 1 95.56 5 ILE B C 1
ATOM 1103 O O . ILE B 1 5 ? 1.096 0.567 7.527 1 95.56 5 ILE B O 1
ATOM 1107 N N . PRO B 1 6 ? -0.324 2.229 7.375 1 95.5 6 PRO B N 1
ATOM 1108 C CA . PRO B 1 6 ? -0.979 1.579 6.238 1 95.5 6 PRO B CA 1
ATOM 1109 C C . PRO B 1 6 ? -0.038 1.377 5.051 1 95.5 6 PRO B C 1
ATOM 1111 O O . PRO B 1 6 ? -0.094 0.34 4.383 1 95.5 6 PRO B O 1
ATOM 1114 N N . PHE B 1 7 ? 0.84 2.281 4.773 1 97.19 7 PHE B N 1
ATOM 1115 C CA . PHE B 1 7 ? 1.809 2.125 3.695 1 97.19 7 PHE B CA 1
ATOM 1116 C C . PHE B 1 7 ? 2.811 1.024 4.023 1 97.19 7 PHE B C 1
ATOM 1118 O O . PHE B 1 7 ? 3.193 0.244 3.15 1 97.19 7 PHE B O 1
ATOM 1125 N N . ALA B 1 8 ? 3.24 0.959 5.285 1 97.69 8 ALA B N 1
ATOM 1126 C CA . ALA B 1 8 ? 4.203 -0.05 5.711 1 97.69 8 ALA B CA 1
ATOM 1127 C C . ALA B 1 8 ? 3.623 -1.455 5.582 1 97.69 8 ALA B C 1
ATOM 1129 O O . ALA B 1 8 ? 4.305 -2.377 5.129 1 97.69 8 ALA B O 1
ATOM 1130 N N . ILE B 1 9 ? 2.395 -1.594 5.988 1 97.31 9 ILE B N 1
ATOM 1131 C CA . ILE B 1 9 ? 1.748 -2.9 5.93 1 97.31 9 ILE B CA 1
ATOM 1132 C C . ILE B 1 9 ? 1.511 -3.293 4.473 1 97.31 9 ILE B C 1
ATOM 1134 O O . ILE B 1 9 ? 1.782 -4.43 4.078 1 97.31 9 ILE B O 1
ATOM 1138 N N . THR B 1 10 ? 0.969 -2.359 3.662 1 97.44 10 THR B N 1
ATOM 1139 C CA . THR B 1 10 ? 0.758 -2.645 2.248 1 97.44 10 THR B CA 1
ATOM 1140 C C . THR B 1 10 ? 2.07 -3.035 1.573 1 97.44 10 THR B C 1
ATOM 1142 O O . THR B 1 10 ? 2.121 -4.008 0.818 1 97.44 10 THR B O 1
ATOM 1145 N N . PHE B 1 11 ? 3.119 -2.326 1.851 1 98.5 11 PHE B N 1
ATOM 1146 C CA . PHE B 1 11 ? 4.43 -2.596 1.272 1 98.5 11 PHE B CA 1
ATOM 1147 C C . PHE B 1 11 ? 4.918 -3.986 1.663 1 98.5 11 PHE B C 1
ATOM 1149 O O . PHE B 1 11 ? 5.402 -4.738 0.818 1 98.5 11 PHE B O 1
ATOM 1156 N N . SER B 1 12 ? 4.793 -4.336 2.99 1 98.12 12 SER B N 1
ATOM 1157 C CA . SER B 1 12 ? 5.25 -5.629 3.488 1 98.12 12 SER B CA 1
ATOM 1158 C C . SER B 1 12 ? 4.512 -6.777 2.811 1 98.12 12 SER B C 1
ATOM 1160 O O . SER B 1 12 ? 5.121 -7.781 2.439 1 98.12 12 SER B O 1
ATOM 1162 N N . LEU B 1 13 ? 3.236 -6.605 2.619 1 96.44 13 LEU B N 1
ATOM 1163 C CA . LEU B 1 13 ? 2.443 -7.652 1.978 1 96.44 13 LEU B CA 1
ATOM 1164 C C . LEU B 1 13 ? 2.77 -7.742 0.49 1 96.44 13 LEU B C 1
ATOM 1166 O O . LEU B 1 13 ? 2.764 -8.836 -0.085 1 96.44 13 LEU B O 1
ATOM 1170 N N . LEU B 1 14 ? 3.02 -6.602 -0.133 1 97 14 LEU B N 1
ATOM 1171 C CA . LEU B 1 14 ? 3.428 -6.609 -1.533 1 97 14 LEU B CA 1
ATOM 1172 C C . LEU B 1 14 ? 4.785 -7.285 -1.701 1 97 14 LEU B C 1
ATOM 1174 O O . LEU B 1 14 ? 5.027 -7.949 -2.709 1 97 14 LEU B O 1
ATOM 1178 N N . ILE B 1 15 ? 5.672 -7.078 -0.678 1 97.69 15 ILE B N 1
ATOM 1179 C CA . ILE B 1 15 ? 6.969 -7.742 -0.714 1 97.69 15 ILE B CA 1
ATOM 1180 C C . ILE B 1 15 ? 6.777 -9.258 -0.646 1 97.69 15 ILE B C 1
ATOM 1182 O O . ILE B 1 15 ? 7.434 -10 -1.372 1 97.69 15 ILE B O 1
ATOM 1186 N N . LEU B 1 16 ? 5.883 -9.703 0.176 1 94.94 16 LEU B N 1
ATOM 1187 C CA . LEU B 1 16 ? 5.605 -11.125 0.306 1 94.94 16 LEU B CA 1
ATOM 1188 C C . LEU B 1 16 ? 5.035 -11.688 -0.991 1 94.94 16 LEU B C 1
ATOM 1190 O O . LEU B 1 16 ? 5.414 -12.781 -1.418 1 94.94 16 LEU B O 1
ATOM 1194 N N . LEU B 1 17 ? 4.125 -10.914 -1.584 1 91.62 17 LEU B N 1
ATOM 1195 C CA . LEU B 1 17 ? 3.541 -11.32 -2.857 1 91.62 17 LEU B CA 1
ATOM 1196 C C . LEU B 1 17 ? 4.602 -11.375 -3.951 1 91.62 17 LEU B C 1
ATOM 1198 O O . LEU B 1 17 ? 4.637 -12.312 -4.75 1 91.62 17 LEU B O 1
ATOM 1202 N N . ALA B 1 18 ? 5.441 -10.43 -3.977 1 94.56 18 ALA B N 1
ATOM 1203 C CA . ALA B 1 18 ? 6.512 -10.375 -4.965 1 94.56 18 ALA B CA 1
ATOM 1204 C C . ALA B 1 18 ? 7.484 -11.531 -4.789 1 94.56 18 ALA B C 1
ATOM 1206 O O . ALA B 1 18 ? 7.93 -12.133 -5.77 1 94.56 18 ALA B O 1
ATOM 1207 N N . ALA B 1 19 ? 7.812 -11.82 -3.578 1 94.06 19 ALA B N 1
ATOM 1208 C CA . ALA B 1 19 ? 8.711 -12.93 -3.283 1 94.06 19 ALA B CA 1
ATOM 1209 C C . ALA B 1 19 ? 8.102 -14.258 -3.707 1 94.06 19 ALA B C 1
ATOM 1211 O O . ALA B 1 19 ? 8.781 -15.109 -4.285 1 94.06 19 ALA B O 1
ATOM 1212 N N . TYR B 1 20 ? 6.898 -14.422 -3.473 1 88.75 20 TYR B N 1
ATOM 1213 C CA . TYR B 1 20 ? 6.207 -15.648 -3.836 1 88.75 20 TYR B CA 1
ATOM 1214 C C . TYR B 1 20 ? 6.215 -15.852 -5.348 1 88.75 20 TYR B C 1
ATOM 1216 O O . TYR B 1 20 ? 6.559 -16.938 -5.832 1 88.75 20 TYR B O 1
ATOM 1224 N N . THR B 1 21 ? 5.828 -14.875 -6.078 1 87.19 21 THR B N 1
ATOM 1225 C CA . THR B 1 21 ? 5.742 -14.984 -7.531 1 87.19 21 THR B CA 1
ATOM 1226 C C . THR B 1 21 ? 7.137 -15.062 -8.148 1 87.19 21 THR B C 1
ATOM 1228 O O . THR B 1 21 ? 7.34 -15.742 -9.156 1 87.19 21 THR B O 1
ATOM 1231 N N . GLY B 1 22 ? 8.062 -14.367 -7.535 1 89.44 22 GLY B N 1
ATOM 1232 C CA . GLY B 1 22 ? 9.406 -14.297 -8.078 1 89.44 22 GLY B CA 1
ATOM 1233 C C . GLY B 1 22 ? 10.219 -15.555 -7.832 1 89.44 22 GLY B C 1
ATOM 1234 O O . GLY B 1 22 ? 11.07 -15.922 -8.641 1 89.44 22 GLY B O 1
ATOM 1235 N N . PHE B 1 23 ? 9.883 -16.203 -6.758 1 91.75 23 PHE B N 1
ATOM 1236 C CA . PHE B 1 23 ? 10.711 -17.344 -6.391 1 91.75 23 PHE B CA 1
ATOM 1237 C C . PHE B 1 23 ? 10.008 -18.656 -6.711 1 91.75 23 PHE B C 1
ATOM 1239 O O . PHE B 1 23 ? 10.617 -19.719 -6.668 1 91.75 23 PHE B O 1
ATOM 1246 N N . SER B 1 24 ? 8.789 -18.531 -7.039 1 85.44 24 SER B N 1
ATOM 1247 C CA . SER B 1 24 ? 8.055 -19.75 -7.359 1 85.44 24 SER B CA 1
ATOM 1248 C C . SER B 1 24 ? 8.281 -20.172 -8.805 1 85.44 24 SER B C 1
ATOM 1250 O O . SER B 1 24 ? 8.82 -19.406 -9.609 1 85.44 24 SER B O 1
ATOM 1252 N N . SER B 1 25 ? 7.875 -21.406 -9.141 1 84.75 25 SER B N 1
ATOM 1253 C CA . SER B 1 25 ? 7.969 -21.922 -10.508 1 84.75 25 SER B CA 1
ATOM 1254 C C . SER B 1 25 ? 6.684 -21.656 -11.289 1 84.75 25 SER B C 1
ATOM 1256 O O . SER B 1 25 ? 6.543 -22.109 -12.422 1 84.75 25 SER B O 1
ATOM 1258 N N . ILE B 1 26 ? 5.898 -20.875 -10.625 1 77.5 26 ILE B N 1
ATOM 1259 C CA . ILE B 1 26 ? 4.641 -20.547 -11.297 1 77.5 26 ILE B CA 1
ATOM 1260 C C . ILE B 1 26 ? 4.879 -19.484 -12.359 1 77.5 26 ILE B C 1
ATOM 1262 O O . ILE B 1 26 ? 5.578 -18.5 -12.117 1 77.5 26 ILE B O 1
ATOM 1266 N N . SER B 1 27 ? 4.422 -19.766 -13.617 1 76.94 27 SER B N 1
ATOM 1267 C CA . SER B 1 27 ? 4.531 -18.812 -14.719 1 76.94 27 SER B CA 1
ATOM 1268 C C . SER B 1 27 ? 3.182 -18.188 -15.047 1 76.94 27 SER B C 1
ATOM 1270 O O . SER B 1 27 ? 2.406 -18.75 -15.828 1 76.94 27 SER B O 1
ATOM 1272 N N . PRO B 1 28 ? 2.971 -17.031 -14.508 1 77.12 28 PRO B N 1
ATOM 1273 C CA . PRO B 1 28 ? 1.711 -16.391 -14.883 1 77.12 28 PRO B CA 1
ATOM 1274 C C . PRO B 1 28 ? 1.616 -16.094 -16.375 1 77.12 28 PRO B C 1
ATOM 1276 O O . PRO B 1 28 ? 2.643 -15.961 -17.047 1 77.12 28 PRO B O 1
ATOM 1279 N N . PRO B 1 29 ? 0.402 -16.062 -16.859 1 81.38 29 PRO B N 1
ATOM 1280 C CA . PRO B 1 29 ? 0.224 -15.789 -18.281 1 81.38 29 PRO B CA 1
ATOM 1281 C C . PRO B 1 29 ? 0.429 -14.312 -18.641 1 81.38 29 PRO B C 1
ATOM 1283 O O . PRO B 1 29 ? -0.392 -13.727 -19.344 1 81.38 29 PRO B O 1
ATOM 1286 N N . ILE B 1 30 ? 1.23 -13.719 -17.969 1 84.38 30 ILE B N 1
ATOM 1287 C CA . ILE B 1 30 ? 1.623 -12.336 -18.203 1 84.38 30 ILE B CA 1
ATOM 1288 C C . ILE B 1 30 ? 3.111 -12.266 -18.531 1 84.38 30 ILE B C 1
ATOM 1290 O O . ILE B 1 30 ? 3.914 -13.016 -17.969 1 84.38 30 ILE B O 1
ATOM 1294 N N . ASN B 1 31 ? 3.352 -11.352 -19.5 1 92.12 31 ASN B N 1
ATOM 1295 C CA . ASN B 1 31 ? 4.75 -11.156 -19.859 1 92.12 31 ASN B CA 1
ATOM 1296 C C . ASN B 1 31 ? 5.609 -10.867 -18.625 1 92.12 31 ASN B C 1
ATOM 1298 O O . ASN B 1 31 ? 5.234 -10.055 -17.781 1 92.12 31 ASN B O 1
ATOM 1302 N N . ASP B 1 32 ? 6.734 -11.5 -18.516 1 93.5 32 ASP B N 1
ATOM 1303 C CA . ASP B 1 32 ? 7.621 -11.43 -17.359 1 93.5 32 ASP B CA 1
ATOM 1304 C C . ASP B 1 32 ? 8.094 -10 -17.125 1 93.5 32 ASP B C 1
ATOM 1306 O O . ASP B 1 32 ? 8.156 -9.547 -15.977 1 93.5 32 ASP B O 1
ATOM 1310 N N . LYS B 1 33 ? 8.406 -9.227 -18.156 1 96.38 33 LYS B N 1
ATOM 1311 C CA . LYS B 1 33 ? 8.891 -7.852 -18.031 1 96.38 33 LYS B CA 1
ATOM 1312 C C . LYS B 1 33 ? 7.785 -6.922 -17.531 1 96.38 33 LYS B C 1
ATOM 1314 O O . LYS B 1 33 ? 8.055 -5.957 -16.812 1 96.38 33 LYS B O 1
ATOM 1319 N N . VAL B 1 34 ? 6.641 -7.203 -17.984 1 95.62 34 VAL B N 1
ATOM 1320 C CA . VAL B 1 34 ? 5.492 -6.422 -17.547 1 95.62 34 VAL B CA 1
ATOM 1321 C C . VAL B 1 34 ? 5.27 -6.645 -16.047 1 95.62 34 VAL B C 1
ATOM 1323 O O . VAL B 1 34 ? 5.004 -5.695 -15.305 1 95.62 34 VAL B O 1
ATOM 1326 N N . LEU B 1 35 ? 5.387 -7.879 -15.641 1 94.44 35 LEU B N 1
ATOM 1327 C CA . LEU B 1 35 ? 5.227 -8.219 -14.234 1 94.44 35 LEU B CA 1
ATOM 1328 C C . LEU B 1 35 ? 6.277 -7.508 -13.383 1 94.44 35 LEU B C 1
ATOM 1330 O O . LEU B 1 35 ? 5.965 -6.988 -12.305 1 94.44 35 LEU B O 1
ATOM 1334 N N . HIS B 1 36 ? 7.496 -7.504 -13.812 1 97.38 36 HIS B N 1
ATOM 1335 C CA . HIS B 1 36 ? 8.57 -6.812 -13.109 1 97.38 36 HIS B CA 1
ATOM 1336 C C . HIS B 1 36 ? 8.289 -5.316 -13 1 97.38 36 HIS B C 1
ATOM 1338 O O . HIS B 1 36 ? 8.445 -4.727 -11.93 1 97.38 36 HIS B O 1
ATOM 1344 N N . PHE B 1 37 ? 7.875 -4.734 -14.094 1 98.12 37 PHE B N 1
ATOM 1345 C CA . PHE B 1 37 ? 7.566 -3.309 -14.125 1 98.12 37 PHE B CA 1
ATOM 1346 C C . PHE B 1 37 ? 6.523 -2.959 -13.07 1 98.12 37 PHE B C 1
ATOM 1348 O O . PHE B 1 37 ? 6.75 -2.084 -12.234 1 98.12 37 PHE B O 1
ATOM 1355 N N . PHE B 1 38 ? 5.426 -3.658 -13.094 1 96.88 38 PHE B N 1
ATOM 1356 C CA . PHE B 1 38 ? 4.312 -3.297 -12.227 1 96.88 38 PHE B CA 1
ATOM 1357 C C . PHE B 1 38 ? 4.625 -3.631 -10.766 1 96.88 38 PHE B C 1
ATOM 1359 O O . PHE B 1 38 ? 4.195 -2.924 -9.859 1 96.88 38 PHE B O 1
ATOM 1366 N N . THR B 1 39 ? 5.266 -4.773 -10.531 1 97.31 39 THR B N 1
ATOM 1367 C CA . THR B 1 39 ? 5.652 -5.125 -9.172 1 97.31 39 THR B CA 1
ATOM 1368 C C . THR B 1 39 ? 6.496 -4.016 -8.547 1 97.31 39 THR B C 1
ATOM 1370 O O . THR B 1 39 ? 6.191 -3.541 -7.449 1 97.31 39 THR B O 1
ATOM 1373 N N . PHE B 1 40 ? 7.496 -3.559 -9.227 1 98.75 40 PHE B N 1
ATOM 1374 C CA . PHE B 1 40 ? 8.406 -2.57 -8.656 1 98.75 40 PHE B CA 1
ATOM 1375 C C . PHE B 1 40 ? 7.77 -1.184 -8.672 1 98.75 40 PHE B C 1
ATOM 1377 O O . PHE B 1 40 ? 8.102 -0.337 -7.836 1 98.75 40 PHE B O 1
ATOM 1384 N N . PHE B 1 41 ? 6.91 -0.906 -9.672 1 98.88 41 PHE B N 1
ATOM 1385 C CA . PHE B 1 41 ? 6.105 0.309 -9.633 1 98.88 41 PHE B CA 1
ATOM 1386 C C . PHE B 1 41 ? 5.324 0.396 -8.32 1 98.88 41 PHE B C 1
ATOM 1388 O O . PHE B 1 41 ? 5.379 1.413 -7.629 1 98.88 41 PHE B O 1
ATOM 1395 N N . LEU B 1 42 ? 4.617 -0.713 -7.949 1 98.56 42 LEU B N 1
ATOM 1396 C CA . LEU B 1 42 ? 3.793 -0.731 -6.742 1 98.56 42 LEU B CA 1
ATOM 1397 C C . LEU B 1 42 ? 4.66 -0.659 -5.492 1 98.56 42 LEU B C 1
ATOM 1399 O O . LEU B 1 42 ? 4.309 0.026 -4.527 1 98.56 42 LEU B O 1
ATOM 1403 N N . LEU B 1 43 ? 5.711 -1.38 -5.492 1 98.75 43 LEU B N 1
ATOM 1404 C CA . LEU B 1 43 ? 6.605 -1.347 -4.344 1 98.75 43 LEU B CA 1
ATOM 1405 C C . LEU B 1 43 ? 7.145 0.062 -4.113 1 98.75 43 LEU B C 1
ATOM 1407 O O . LEU B 1 43 ? 7.137 0.558 -2.984 1 98.75 43 LEU B O 1
ATOM 1411 N N . ALA B 1 44 ? 7.641 0.702 -5.164 1 98.88 44 ALA B N 1
ATOM 1412 C CA . ALA B 1 44 ? 8.188 2.051 -5.035 1 98.88 44 ALA B CA 1
ATOM 1413 C C . ALA B 1 44 ? 7.094 3.051 -4.664 1 98.88 44 ALA B C 1
ATOM 1415 O O . ALA B 1 44 ? 7.328 3.971 -3.877 1 98.88 44 ALA B O 1
ATOM 1416 N N . LEU B 1 45 ? 5.934 2.881 -5.328 1 98.69 45 LEU B N 1
ATOM 1417 C CA . LEU B 1 45 ? 4.805 3.766 -5.062 1 98.69 45 LEU B CA 1
ATOM 1418 C C . LEU B 1 45 ? 4.457 3.777 -3.578 1 98.69 45 LEU B C 1
ATOM 1420 O O . LEU B 1 45 ? 4.211 4.84 -3.004 1 98.69 45 LEU B O 1
ATOM 1424 N N . THR B 1 46 ? 4.426 2.631 -2.918 1 98.62 46 THR B N 1
ATOM 1425 C CA . THR B 1 46 ? 4.023 2.516 -1.52 1 98.62 46 THR B CA 1
ATOM 1426 C C . THR B 1 46 ? 5.195 2.83 -0.593 1 98.62 46 THR B C 1
ATOM 1428 O O . THR B 1 46 ? 5.02 3.475 0.443 1 98.62 46 THR B O 1
ATOM 1431 N N . PHE B 1 47 ? 6.426 2.41 -0.926 1 98.81 47 PHE B N 1
ATOM 1432 C CA . PHE B 1 47 ? 7.609 2.631 -0.104 1 98.81 47 PHE B CA 1
ATOM 1433 C C . PHE B 1 47 ? 7.848 4.121 0.114 1 98.81 47 PHE B C 1
ATOM 1435 O O . PHE B 1 47 ? 8.227 4.539 1.209 1 98.81 47 PHE B O 1
ATOM 1442 N N . TYR B 1 48 ? 7.668 4.926 -0.868 1 98.69 48 TYR B N 1
ATOM 1443 C CA . TYR B 1 48 ? 7.926 6.359 -0.888 1 98.69 48 TYR B CA 1
ATOM 1444 C C . TYR B 1 48 ? 7.234 7.059 0.278 1 98.69 48 TYR B C 1
ATOM 1446 O O . TYR B 1 48 ? 7.766 8.016 0.839 1 98.69 48 TYR B O 1
ATOM 1454 N N . TRP B 1 49 ? 6.078 6.539 0.604 1 97.44 49 TRP B N 1
ATOM 1455 C CA . TRP B 1 49 ? 5.219 7.277 1.522 1 97.44 49 TRP B CA 1
ATOM 1456 C C . TRP B 1 49 ? 5.273 6.676 2.924 1 97.44 49 TRP B C 1
ATOM 1458 O O . TRP B 1 49 ? 4.598 7.152 3.836 1 97.44 49 TRP B O 1
ATOM 1468 N N . ILE B 1 50 ? 6.016 5.656 3.211 1 98.12 50 ILE B N 1
ATOM 1469 C CA . ILE B 1 50 ? 6.105 5 4.512 1 98.12 50 ILE B CA 1
ATOM 1470 C C . ILE B 1 50 ? 6.625 5.988 5.555 1 98.12 50 ILE B C 1
ATOM 1472 O O . ILE B 1 50 ? 6.082 6.082 6.656 1 98.12 50 ILE B O 1
ATOM 1476 N N . LEU B 1 51 ? 7.691 6.734 5.23 1 95.38 51 LEU B N 1
ATOM 1477 C CA . LEU B 1 51 ? 8.297 7.672 6.168 1 95.38 51 LEU B CA 1
ATOM 1478 C C . LEU B 1 51 ? 7.75 9.078 5.961 1 95.38 51 LEU B C 1
ATOM 1480 O O . LEU B 1 51 ? 7.648 9.555 4.828 1 95.38 51 LEU B O 1
ATOM 1484 N N . GLU B 1 52 ? 7.34 9.625 7.031 1 94.5 52 GLU B N 1
ATOM 1485 C CA . GLU B 1 52 ? 7.008 11.047 6.98 1 94.5 52 GLU B CA 1
ATOM 1486 C C . GLU B 1 52 ? 8.273 11.898 6.957 1 94.5 52 GLU B C 1
ATOM 1488 O O . GLU B 1 52 ? 8.805 12.258 8.008 1 94.5 52 GLU B O 1
ATOM 1493 N N . THR B 1 53 ? 8.719 12.305 5.824 1 95.69 53 THR B N 1
ATOM 1494 C CA . THR B 1 53 ? 9.961 13.047 5.672 1 95.69 53 THR B CA 1
ATOM 1495 C C . THR B 1 53 ? 9.875 14.023 4.5 1 95.69 53 THR B C 1
ATOM 1497 O O . THR B 1 53 ? 8.82 14.172 3.891 1 95.69 53 THR B O 1
ATOM 1500 N N . THR B 1 54 ? 10.953 14.789 4.258 1 96.25 54 THR B N 1
ATOM 1501 C CA . THR B 1 54 ? 11 15.75 3.154 1 96.25 54 THR B CA 1
ATOM 1502 C C . THR B 1 54 ? 10.984 15.023 1.812 1 96.25 54 THR B C 1
ATOM 1504 O O . THR B 1 54 ? 11.344 13.844 1.731 1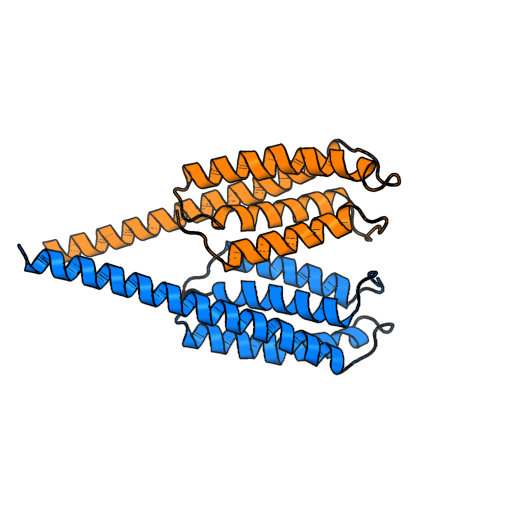 96.25 54 THR B O 1
ATOM 1507 N N . ARG B 1 55 ? 10.578 15.727 0.735 1 96.44 55 ARG B N 1
ATOM 1508 C CA . ARG B 1 55 ? 10.547 15.18 -0.615 1 96.44 55 ARG B CA 1
ATOM 1509 C C . ARG B 1 55 ? 11.922 14.664 -1.033 1 96.44 55 ARG B C 1
ATOM 1511 O O . ARG B 1 55 ? 12.031 13.578 -1.607 1 96.44 55 ARG B O 1
ATOM 1518 N N . ARG B 1 56 ? 12.961 15.445 -0.748 1 97.19 56 ARG B N 1
ATOM 1519 C CA . ARG B 1 56 ? 14.32 15.086 -1.144 1 97.19 56 ARG B CA 1
ATOM 1520 C C . ARG B 1 56 ? 14.75 13.773 -0.5 1 97.19 56 ARG B C 1
ATOM 1522 O O . ARG B 1 56 ? 15.305 12.898 -1.171 1 97.19 56 ARG B O 1
ATOM 1529 N N . ARG B 1 57 ? 14.547 13.586 0.747 1 97.75 57 ARG B N 1
ATOM 1530 C CA . ARG B 1 57 ? 14.914 12.367 1.464 1 97.75 57 ARG B CA 1
ATOM 1531 C C . ARG B 1 57 ? 14.109 11.172 0.964 1 97.75 57 ARG B C 1
ATOM 1533 O O . ARG B 1 57 ? 14.648 10.078 0.788 1 97.75 57 ARG B O 1
ATOM 1540 N N . ALA B 1 58 ? 12.805 11.375 0.837 1 97.88 58 ALA B N 1
ATOM 1541 C CA . ALA B 1 58 ? 11.938 10.312 0.344 1 97.88 58 ALA B CA 1
ATOM 1542 C C . ALA B 1 58 ? 12.391 9.82 -1.028 1 97.88 58 ALA B C 1
ATOM 1544 O O . ALA B 1 58 ? 12.43 8.617 -1.284 1 97.88 58 ALA B O 1
ATOM 1545 N N . VAL B 1 59 ? 12.695 10.773 -2 1 98.19 59 VAL B N 1
ATOM 1546 C CA . VAL B 1 59 ? 13.164 10.438 -3.34 1 98.19 59 VAL B CA 1
ATOM 1547 C C . VAL B 1 59 ? 14.469 9.648 -3.248 1 98.19 59 VAL B C 1
ATOM 1549 O O . VAL B 1 59 ? 14.609 8.602 -3.879 1 98.19 59 VAL B O 1
ATOM 1552 N N . ASN B 1 60 ? 15.383 10.102 -2.402 1 98.31 60 ASN B N 1
ATOM 1553 C CA . ASN B 1 60 ? 16.688 9.453 -2.287 1 98.31 60 ASN B CA 1
ATOM 1554 C C . ASN B 1 60 ? 16.578 8.07 -1.66 1 98.31 60 ASN B C 1
ATOM 1556 O O . ASN B 1 60 ? 17.203 7.117 -2.125 1 98.31 60 ASN B O 1
ATOM 1560 N N . PHE B 1 61 ? 15.836 7.891 -0.602 1 98.31 61 PHE B N 1
ATOM 1561 C CA . PHE B 1 61 ? 15.656 6.598 0.052 1 98.31 61 PHE B CA 1
ATOM 1562 C C . PHE B 1 61 ? 15.016 5.594 -0.899 1 98.31 61 PHE B C 1
ATOM 1564 O O . PHE B 1 61 ? 15.438 4.438 -0.966 1 98.31 61 PHE B O 1
ATOM 1571 N N . THR B 1 62 ? 13.977 6.066 -1.549 1 98.69 62 THR B N 1
ATOM 1572 C CA . THR B 1 62 ? 13.281 5.176 -2.471 1 98.69 62 THR B CA 1
ATOM 1573 C C . THR B 1 62 ? 14.188 4.789 -3.637 1 98.69 62 THR B C 1
ATOM 1575 O O . THR B 1 62 ? 14.227 3.625 -4.043 1 98.69 62 THR B O 1
ATOM 1578 N N . PHE B 1 63 ? 14.875 5.746 -4.195 1 98.81 63 PHE B N 1
ATOM 1579 C CA . PHE B 1 63 ? 15.773 5.488 -5.316 1 98.81 63 PHE B CA 1
ATOM 1580 C C . PHE B 1 63 ? 16.844 4.477 -4.93 1 98.81 63 PHE B C 1
ATOM 1582 O O . PHE B 1 63 ? 17.062 3.488 -5.637 1 98.81 63 PHE B O 1
ATOM 1589 N N . VAL B 1 64 ? 17.484 4.648 -3.811 1 98.81 64 VAL B N 1
ATOM 1590 C CA . VAL B 1 64 ? 18.594 3.795 -3.385 1 98.81 64 VAL B CA 1
ATOM 1591 C C . VAL B 1 64 ? 18.062 2.418 -2.99 1 98.81 64 VAL B C 1
ATOM 1593 O O . VAL B 1 64 ? 18.562 1.394 -3.451 1 98.81 64 VAL B O 1
ATOM 1596 N N . SER B 1 65 ? 17.047 2.32 -2.189 1 98.75 65 SER B N 1
ATOM 1597 C CA . SER B 1 65 ? 16.578 1.063 -1.61 1 98.75 65 SER B CA 1
ATOM 1598 C C . SER B 1 65 ? 15.82 0.231 -2.637 1 98.75 65 SER B C 1
ATOM 1600 O O . SER B 1 65 ? 16.047 -0.976 -2.754 1 98.75 65 SER B O 1
ATOM 1602 N N . ILE B 1 66 ? 14.906 0.876 -3.402 1 98.81 66 ILE B N 1
ATOM 1603 C CA . ILE B 1 66 ? 14.008 0.115 -4.266 1 98.81 66 ILE B CA 1
ATOM 1604 C C . ILE B 1 66 ? 14.586 0.041 -5.676 1 98.81 66 ILE B C 1
ATOM 1606 O O . ILE B 1 66 ? 14.711 -1.045 -6.246 1 98.81 66 ILE B O 1
ATOM 1610 N N . THR B 1 67 ? 14.938 1.213 -6.277 1 98.75 67 THR B N 1
ATOM 1611 C CA . THR B 1 67 ? 15.352 1.279 -7.672 1 98.75 67 THR B CA 1
ATOM 1612 C C . THR B 1 67 ? 16.719 0.641 -7.859 1 98.75 67 THR B C 1
ATOM 1614 O O . THR B 1 67 ? 16.969 -0.057 -8.852 1 98.75 67 THR B O 1
ATOM 1617 N N . LEU B 1 68 ? 17.641 0.834 -6.953 1 98.56 68 LEU B N 1
ATOM 1618 C CA . LEU B 1 68 ? 19 0.326 -7.125 1 98.56 68 LEU B CA 1
ATOM 1619 C C . LEU B 1 68 ? 19.156 -1.037 -6.461 1 98.56 68 LEU B C 1
ATOM 1621 O O . LEU B 1 68 ? 19.328 -2.049 -7.145 1 98.56 68 LEU B O 1
ATOM 1625 N N . ILE B 1 69 ? 18.938 -1.097 -5.184 1 98.62 69 ILE B N 1
ATOM 1626 C CA . ILE B 1 69 ? 19.281 -2.287 -4.418 1 98.62 69 ILE B CA 1
ATOM 1627 C C . ILE B 1 69 ? 18.25 -3.387 -4.68 1 98.62 69 ILE B C 1
ATOM 1629 O O . ILE B 1 69 ? 18.609 -4.48 -5.125 1 98.62 69 ILE B O 1
ATOM 1633 N N . ALA B 1 70 ? 17.031 -3.164 -4.398 1 98.62 70 ALA B N 1
ATOM 1634 C CA . ALA B 1 70 ? 16.016 -4.203 -4.52 1 98.62 70 ALA B CA 1
ATOM 1635 C C . ALA B 1 70 ? 15.898 -4.688 -5.961 1 98.62 70 ALA B C 1
ATOM 1637 O O . ALA B 1 70 ? 15.664 -5.875 -6.203 1 98.62 70 ALA B O 1
ATOM 1638 N N . SER B 1 71 ? 15.93 -3.693 -6.91 1 98.31 71 SER B N 1
ATOM 1639 C CA . SER B 1 71 ? 15.828 -4.043 -8.32 1 98.31 71 SER B CA 1
ATOM 1640 C C . SER B 1 71 ? 16.906 -5.047 -8.727 1 98.31 71 SER B C 1
ATOM 1642 O O . SER B 1 71 ? 16.625 -6.023 -9.422 1 98.31 71 SER B O 1
ATOM 1644 N N . ILE B 1 72 ? 18.094 -4.895 -8.344 1 98.12 72 ILE B N 1
ATOM 1645 C CA . ILE B 1 72 ? 19.234 -5.754 -8.68 1 98.12 72 ILE B CA 1
ATOM 1646 C C . ILE B 1 72 ? 19.172 -7.035 -7.855 1 98.12 72 ILE B C 1
ATOM 1648 O O . ILE B 1 72 ? 19.281 -8.133 -8.398 1 98.12 72 ILE B O 1
ATOM 1652 N N . LEU B 1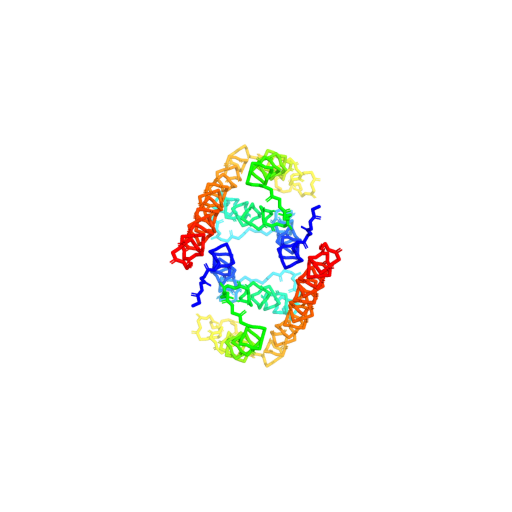 73 ? 19 -6.918 -6.602 1 98 73 LEU B N 1
ATOM 1653 C CA . LEU B 1 73 ? 19.016 -8.047 -5.676 1 98 73 LEU B CA 1
ATOM 1654 C C . LEU B 1 73 ? 17.906 -9.039 -6.012 1 98 73 LEU B C 1
ATOM 1656 O O . LEU B 1 73 ? 18.078 -10.25 -5.848 1 98 73 LEU B O 1
ATOM 1660 N N . SER B 1 74 ? 16.734 -8.523 -6.426 1 97.31 74 SER B N 1
ATOM 1661 C CA . SER B 1 74 ? 15.633 -9.422 -6.75 1 97.31 74 SER B CA 1
ATOM 1662 C C . SER B 1 74 ? 16 -10.375 -7.879 1 97.31 74 SER B C 1
ATOM 1664 O O . SER B 1 74 ? 15.641 -11.555 -7.852 1 97.31 74 SER B O 1
ATOM 1666 N N . GLU B 1 75 ? 16.703 -9.852 -8.867 1 97.25 75 GLU B N 1
ATOM 1667 C CA . GLU B 1 75 ? 17.094 -10.664 -10.016 1 97.25 75 GLU B CA 1
ATOM 1668 C C . GLU B 1 75 ? 18.203 -11.656 -9.648 1 97.25 75 GLU B C 1
ATOM 1670 O O . GLU B 1 75 ? 18.234 -12.773 -10.164 1 97.25 75 GLU B O 1
ATOM 1675 N N . ILE B 1 76 ? 19.094 -11.297 -8.805 1 96.81 76 ILE B N 1
ATOM 1676 C CA . ILE B 1 76 ? 20.203 -12.148 -8.375 1 96.81 76 ILE B CA 1
ATOM 1677 C C . ILE B 1 76 ? 19.672 -13.273 -7.488 1 96.81 76 ILE B C 1
ATOM 1679 O O . ILE B 1 76 ? 20.125 -14.414 -7.594 1 96.81 76 ILE B O 1
ATOM 1683 N N . LEU B 1 77 ? 18.719 -13.039 -6.668 1 96.88 77 LEU B N 1
ATOM 1684 C CA . LEU B 1 77 ? 18.219 -13.977 -5.672 1 96.88 77 LEU B CA 1
ATOM 1685 C C . LEU B 1 77 ? 17.312 -15.023 -6.316 1 96.88 77 LEU B C 1
ATOM 1687 O O . LEU B 1 77 ? 17.203 -16.141 -5.824 1 96.88 77 LEU B O 1
ATOM 1691 N N . GLN B 1 78 ? 16.625 -14.641 -7.418 1 95.06 78 GLN B N 1
ATOM 1692 C CA . GLN B 1 78 ? 15.648 -15.539 -8.016 1 95.06 78 GLN B CA 1
ATOM 1693 C C . GLN B 1 78 ? 16.281 -16.875 -8.375 1 95.06 78 GLN B C 1
ATOM 1695 O O . GLN B 1 78 ? 15.836 -17.922 -7.898 1 95.06 78 GLN B O 1
ATOM 1700 N N . PRO B 1 79 ? 17.438 -17.016 -9.117 1 94.06 79 PRO B N 1
ATOM 1701 C CA . PRO B 1 79 ? 18.031 -18.297 -9.445 1 94.06 79 PRO B CA 1
ATOM 1702 C C . PRO B 1 79 ? 18.719 -18.969 -8.25 1 94.06 79 PRO B C 1
ATOM 1704 O O . PRO B 1 79 ? 18.875 -20.188 -8.219 1 94.06 79 PRO B O 1
ATOM 1707 N N . LEU B 1 80 ? 19.094 -18.188 -7.266 1 95.06 80 LEU B N 1
ATOM 1708 C CA . LEU B 1 80 ? 19.703 -18.734 -6.062 1 95.06 80 LEU B CA 1
ATOM 1709 C C . LEU B 1 80 ? 18.672 -19.469 -5.211 1 95.06 80 LEU B C 1
ATOM 1711 O O . LEU B 1 80 ? 19 -20.438 -4.523 1 95.06 80 LEU B O 1
ATOM 1715 N N . VAL B 1 81 ? 17.453 -19.047 -5.262 1 94.19 81 VAL B N 1
ATOM 1716 C CA . VAL B 1 81 ? 16.391 -19.609 -4.453 1 94.19 81 VAL B CA 1
ATOM 1717 C C . VAL B 1 81 ? 15.664 -20.703 -5.238 1 94.19 81 VAL B C 1
ATOM 1719 O O . VAL B 1 81 ? 15.312 -21.734 -4.68 1 94.19 81 VAL B O 1
ATOM 1722 N N . ASN B 1 82 ? 15.375 -20.484 -6.492 1 93.25 82 ASN B N 1
ATOM 1723 C CA . ASN B 1 82 ? 14.727 -21.422 -7.41 1 93.25 82 ASN B CA 1
ATOM 1724 C C . ASN B 1 82 ? 15.555 -21.609 -8.68 1 93.25 82 ASN B C 1
ATOM 1726 O O . ASN B 1 82 ? 15.562 -20.75 -9.562 1 93.25 82 ASN B O 1
ATOM 1730 N N . SER B 1 83 ? 16.078 -22.734 -8.836 1 92.44 83 SER B N 1
ATOM 1731 C CA . SER B 1 83 ? 17.031 -23.047 -9.898 1 92.44 83 SER B CA 1
ATOM 1732 C C . SER B 1 83 ? 16.359 -23.016 -11.266 1 92.44 83 SER B C 1
ATOM 1734 O O . SER B 1 83 ? 17.031 -22.953 -12.297 1 92.44 83 SER B O 1
ATOM 1736 N N . THR B 1 84 ? 15.055 -23.078 -11.32 1 91.88 84 THR B N 1
ATOM 1737 C CA . THR B 1 84 ? 14.359 -23.031 -12.602 1 91.88 84 THR B CA 1
ATOM 1738 C C . THR B 1 84 ? 14.305 -21.609 -13.141 1 91.88 84 THR B C 1
ATOM 1740 O O . THR B 1 84 ? 14 -21.391 -14.312 1 91.88 84 THR B O 1
ATOM 1743 N N . ARG B 1 85 ? 14.57 -20.672 -12.281 1 91.88 85 ARG B N 1
ATOM 1744 C CA . ARG B 1 85 ? 14.609 -19.266 -12.695 1 91.88 85 ARG B CA 1
ATOM 1745 C C . ARG B 1 85 ? 15.984 -18.891 -13.234 1 91.88 85 ARG B C 1
ATOM 1747 O O . ARG B 1 85 ? 17 -19.406 -12.75 1 91.88 85 ARG B O 1
ATOM 1754 N N . LEU B 1 86 ? 16 -18.078 -14.273 1 91.75 86 LEU B N 1
ATOM 1755 C CA . LEU B 1 86 ? 17.25 -17.641 -14.891 1 91.75 86 LEU B CA 1
ATOM 1756 C C . LEU B 1 86 ? 17.469 -16.141 -14.68 1 91.75 86 LEU B C 1
ATOM 1758 O O . LEU B 1 86 ? 16.516 -15.359 -14.727 1 91.75 86 LEU B O 1
ATOM 1762 N N . PHE B 1 87 ? 18.734 -15.828 -14.43 1 95.31 87 PHE B N 1
ATOM 1763 C CA . PHE B 1 87 ? 19.109 -14.422 -14.367 1 95.31 87 PHE B CA 1
ATOM 1764 C C . PHE B 1 87 ? 18.875 -13.734 -15.703 1 95.31 87 PHE B C 1
ATOM 1766 O O . PHE B 1 87 ? 19.25 -14.273 -16.75 1 95.31 87 PHE B O 1
ATOM 1773 N N . ASP B 1 88 ? 18.219 -12.562 -15.742 1 96.81 88 ASP B N 1
ATOM 1774 C CA . ASP B 1 88 ? 17.938 -11.789 -16.953 1 96.81 88 ASP B CA 1
ATOM 1775 C C . ASP B 1 88 ? 18.094 -10.297 -16.688 1 96.81 88 ASP B C 1
ATOM 1777 O O . ASP B 1 88 ? 17.266 -9.68 -16.016 1 96.81 88 ASP B O 1
ATOM 1781 N N . PRO B 1 89 ? 19.094 -9.68 -17.234 1 97.25 89 PRO B N 1
ATOM 1782 C CA . PRO B 1 89 ? 19.328 -8.25 -17 1 97.25 89 PRO B CA 1
ATOM 1783 C C . PRO B 1 89 ? 18.172 -7.379 -17.453 1 97.25 89 PRO B C 1
ATOM 1785 O O . PRO B 1 89 ? 17.984 -6.27 -16.938 1 97.25 89 PRO B O 1
ATOM 1788 N N . LEU B 1 90 ? 17.359 -7.848 -18.359 1 98 90 LEU B N 1
ATOM 1789 C CA . LEU B 1 90 ? 16.203 -7.082 -18.812 1 98 90 LEU B CA 1
ATOM 1790 C C . LEU B 1 90 ? 15.141 -7.008 -17.719 1 98 90 LEU B C 1
ATOM 1792 O O . LEU B 1 90 ? 14.32 -6.086 -17.703 1 98 90 LEU B O 1
ATOM 1796 N N . ASP B 1 91 ? 15.141 -7.953 -16.828 1 98.06 91 ASP B N 1
ATOM 1797 C CA . ASP B 1 91 ? 14.25 -7.887 -15.672 1 98.06 91 ASP B CA 1
ATOM 1798 C C . ASP B 1 91 ? 14.656 -6.754 -14.727 1 98.06 91 ASP B C 1
ATOM 1800 O O . ASP B 1 91 ? 13.805 -6.082 -14.148 1 98.06 91 ASP B O 1
ATOM 1804 N N . ILE B 1 92 ? 15.93 -6.547 -14.57 1 98.44 92 ILE B N 1
ATOM 1805 C CA . ILE B 1 92 ? 16.422 -5.434 -13.766 1 98.44 92 ILE B CA 1
ATOM 1806 C C . ILE B 1 92 ? 15.984 -4.109 -14.391 1 98.44 92 ILE B C 1
ATOM 1808 O O . ILE B 1 92 ? 15.57 -3.189 -13.688 1 98.44 92 ILE B O 1
ATOM 1812 N N . LEU B 1 93 ? 16.125 -4.055 -15.664 1 98.56 93 LEU B N 1
ATOM 1813 C CA . LEU B 1 93 ? 15.703 -2.85 -16.375 1 98.56 93 LEU B CA 1
ATOM 1814 C C . LEU B 1 93 ? 14.219 -2.592 -16.172 1 98.56 93 LEU B C 1
ATOM 1816 O O . LEU B 1 93 ? 13.805 -1.452 -15.93 1 98.56 93 LEU B O 1
ATOM 1820 N N . ALA B 1 94 ? 13.391 -3.604 -16.328 1 98.62 94 ALA B N 1
ATOM 1821 C CA . ALA B 1 94 ? 11.945 -3.471 -16.109 1 98.62 94 ALA B CA 1
ATOM 1822 C C . ALA B 1 94 ? 11.641 -3.035 -14.68 1 98.62 94 ALA B C 1
ATOM 1824 O O . ALA B 1 94 ? 10.789 -2.176 -14.453 1 98.62 94 ALA B O 1
ATOM 1825 N N . ASN B 1 95 ? 12.32 -3.619 -13.68 1 98.75 95 ASN B N 1
ATOM 1826 C CA . ASN B 1 95 ? 12.203 -3.203 -12.289 1 98.75 95 ASN B CA 1
ATOM 1827 C C . ASN B 1 95 ? 12.516 -1.719 -12.117 1 98.75 95 ASN B C 1
ATOM 1829 O O . ASN B 1 95 ? 11.766 -0.995 -11.461 1 98.75 95 ASN B O 1
ATOM 1833 N N . ALA B 1 96 ? 13.641 -1.323 -12.742 1 98.75 96 ALA B N 1
ATOM 1834 C CA . ALA B 1 96 ? 14.102 0.057 -12.602 1 98.75 96 ALA B CA 1
ATOM 1835 C C . ALA B 1 96 ? 13.125 1.028 -13.258 1 98.75 96 ALA B C 1
ATOM 1837 O O . ALA B 1 96 ? 12.82 2.086 -12.695 1 98.75 96 ALA B O 1
ATOM 1838 N N . LEU B 1 97 ? 12.633 0.706 -14.406 1 98.81 97 LEU B N 1
ATOM 1839 C CA . LEU B 1 97 ? 11.68 1.559 -15.102 1 98.81 97 LEU B CA 1
ATOM 1840 C C . LEU B 1 97 ? 10.391 1.7 -14.297 1 98.81 97 LEU B C 1
ATOM 1842 O O . LEU B 1 97 ? 9.836 2.797 -14.195 1 98.81 97 LEU B O 1
ATOM 1846 N N . GLY B 1 98 ? 9.906 0.567 -13.781 1 98.81 98 GLY B N 1
ATOM 1847 C CA . GLY B 1 98 ? 8.727 0.619 -12.93 1 98.81 98 GLY B CA 1
ATOM 1848 C C . GLY B 1 98 ? 8.914 1.496 -11.703 1 98.81 98 GLY B C 1
ATOM 1849 O O . GLY B 1 98 ? 8.078 2.357 -11.422 1 98.81 98 GLY B O 1
ATOM 1850 N N . SER B 1 99 ? 9.984 1.29 -11.047 1 98.88 99 SER B N 1
ATOM 1851 C CA . SER B 1 99 ? 10.289 2.057 -9.844 1 98.88 99 SER B CA 1
ATOM 1852 C C . SER B 1 99 ? 10.469 3.537 -10.164 1 98.88 99 SER B C 1
ATOM 1854 O O . SER B 1 99 ? 9.992 4.402 -9.422 1 98.88 99 SER B O 1
ATOM 1856 N N . LEU B 1 100 ? 11.164 3.861 -11.234 1 98.75 100 LEU B N 1
ATOM 1857 C CA . LEU B 1 100 ? 11.406 5.246 -11.617 1 98.75 100 LEU B CA 1
ATOM 1858 C C . LEU B 1 100 ? 10.109 5.945 -12.008 1 98.75 100 LEU B C 1
ATOM 1860 O O . LEU B 1 100 ? 9.93 7.133 -11.727 1 98.75 100 LEU B O 1
ATOM 1864 N N . THR B 1 101 ? 9.25 5.262 -12.719 1 98.69 101 THR B N 1
ATOM 1865 C CA . THR B 1 101 ? 7.938 5.812 -13.047 1 98.69 101 THR B CA 1
ATOM 1866 C C . THR B 1 101 ? 7.176 6.18 -11.773 1 98.69 101 THR B C 1
ATOM 1868 O O . THR B 1 101 ? 6.598 7.266 -11.68 1 98.69 101 THR B O 1
ATOM 1871 N N . ALA B 1 102 ? 7.172 5.258 -10.773 1 98.75 102 ALA B N 1
ATOM 1872 C CA . ALA B 1 102 ? 6.527 5.527 -9.492 1 98.75 102 ALA B CA 1
ATOM 1873 C C . ALA B 1 102 ? 7.172 6.719 -8.797 1 98.75 102 ALA B C 1
ATOM 1875 O O . ALA B 1 102 ? 6.48 7.531 -8.172 1 98.75 102 ALA B O 1
ATOM 1876 N N . LEU B 1 103 ? 8.461 6.746 -8.852 1 98.44 103 LEU B N 1
ATOM 1877 C CA . LEU B 1 103 ? 9.195 7.848 -8.242 1 98.44 103 LEU B CA 1
ATOM 1878 C C . LEU B 1 103 ? 8.805 9.18 -8.875 1 98.44 103 LEU B C 1
ATOM 1880 O O . LEU B 1 103 ? 8.664 10.188 -8.18 1 98.44 103 LEU B O 1
ATOM 1884 N N . GLY B 1 104 ? 8.781 9.219 -10.172 1 98.12 104 GLY B N 1
ATOM 1885 C CA . GLY B 1 104 ? 8.336 10.414 -10.867 1 98.12 104 GLY B CA 1
ATOM 1886 C C . GLY B 1 104 ? 6.941 10.859 -10.453 1 98.12 104 GLY B C 1
ATOM 1887 O O . GLY B 1 104 ? 6.715 12.039 -10.195 1 98.12 104 GLY B O 1
ATOM 1888 N N . LEU B 1 105 ? 6.047 9.938 -10.422 1 97.62 105 LEU B N 1
ATOM 1889 C CA . LEU B 1 105 ? 4.672 10.219 -10.031 1 97.62 105 LEU B CA 1
ATOM 1890 C C . LEU B 1 105 ? 4.609 10.734 -8.602 1 97.62 105 LEU B C 1
ATOM 1892 O O . LEU B 1 105 ? 3.953 11.734 -8.32 1 97.62 105 LEU B O 1
ATOM 1896 N N . ASN B 1 106 ? 5.234 10.031 -7.703 1 97.88 106 ASN B N 1
ATOM 1897 C CA . ASN B 1 106 ? 5.258 10.438 -6.301 1 97.88 106 ASN B CA 1
ATOM 1898 C C . ASN B 1 106 ? 5.895 11.812 -6.125 1 97.88 106 ASN B C 1
ATOM 1900 O O . ASN B 1 106 ? 5.426 12.625 -5.324 1 97.88 106 ASN B O 1
ATOM 1904 N N . GLY B 1 107 ? 7.039 11.992 -6.801 1 96 107 GLY B N 1
ATOM 1905 C CA . GLY B 1 107 ? 7.707 13.281 -6.711 1 96 107 GLY B CA 1
ATOM 1906 C C . GLY B 1 107 ? 6.828 14.438 -7.152 1 96 107 GLY B C 1
ATOM 1907 O O . GLY B 1 107 ? 6.789 15.477 -6.492 1 96 107 GLY B O 1
ATOM 1908 N N . TRP B 1 108 ? 6.176 14.227 -8.273 1 96.62 108 TRP B N 1
ATOM 1909 C CA . TRP B 1 108 ? 5.27 15.234 -8.805 1 96.62 108 TRP B CA 1
ATOM 1910 C C . TRP B 1 108 ? 4.133 15.516 -7.82 1 96.62 108 TRP B C 1
ATOM 1912 O O . TRP B 1 108 ? 3.822 16.672 -7.531 1 96.62 108 TRP B O 1
ATOM 1922 N N . TYR B 1 109 ? 3.527 14.523 -7.348 1 95.75 109 TYR B N 1
ATOM 1923 C CA . TYR B 1 109 ? 2.406 14.648 -6.422 1 95.75 109 TYR B CA 1
ATOM 1924 C C . TYR B 1 109 ? 2.842 15.312 -5.121 1 95.75 109 TYR B C 1
ATOM 1926 O O . TYR B 1 109 ? 2.123 16.156 -4.574 1 95.75 109 TYR B O 1
ATOM 1934 N N . HIS B 1 110 ? 3.912 14.844 -4.648 1 95.38 110 HIS B N 1
ATOM 1935 C CA . HIS B 1 110 ? 4.457 15.414 -3.422 1 95.38 110 HIS B CA 1
ATOM 1936 C C . HIS B 1 110 ? 4.715 16.906 -3.572 1 95.38 110 HIS B C 1
ATOM 1938 O O . HIS B 1 110 ? 4.426 17.688 -2.662 1 95.38 110 HIS B O 1
ATOM 1944 N N . LYS B 1 111 ? 5.316 17.297 -4.652 1 94.44 111 LYS B N 1
ATOM 1945 C CA . LYS B 1 111 ? 5.555 18.703 -4.934 1 94.44 111 LYS B CA 1
ATOM 1946 C C . LYS B 1 111 ? 4.246 19.484 -4.98 1 94.44 111 LYS B C 1
ATOM 1948 O O . LYS B 1 111 ? 4.164 20.594 -4.453 1 94.44 111 LYS B O 1
ATOM 1953 N N . ARG B 1 112 ? 3.221 18.984 -5.613 1 92.62 112 ARG B N 1
ATOM 1954 C CA . ARG B 1 112 ? 1.913 19.625 -5.703 1 92.62 112 ARG B CA 1
ATOM 1955 C C . ARG B 1 112 ? 1.291 19.812 -4.324 1 92.62 112 ARG B C 1
ATOM 1957 O O . ARG B 1 112 ? 0.67 20.828 -4.043 1 92.62 112 ARG B O 1
ATOM 1964 N N . MET B 1 113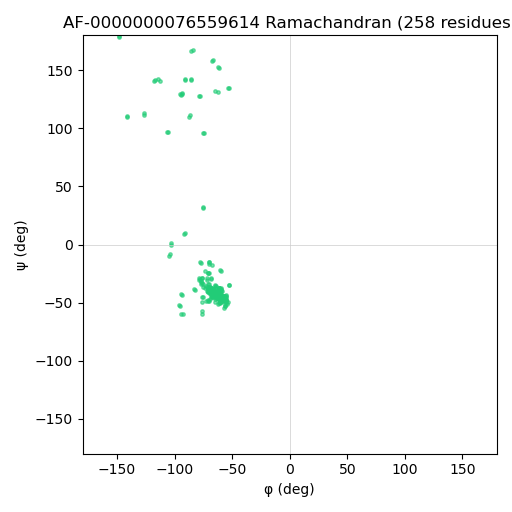 ? 1.426 18.844 -3.492 1 91.5 113 MET B N 1
ATOM 1965 C CA . MET B 1 113 ? 0.908 18.906 -2.129 1 91.5 113 MET B CA 1
ATOM 1966 C C . MET B 1 113 ? 1.567 20.031 -1.342 1 91.5 113 MET B C 1
ATOM 1968 O O . MET B 1 113 ? 0.892 20.781 -0.626 1 91.5 113 MET B O 1
ATOM 1972 N N . LEU B 1 114 ? 2.812 20.109 -1.473 1 90 114 LEU B N 1
ATOM 1973 C CA . LEU B 1 114 ? 3.562 21.141 -0.763 1 90 114 LEU B CA 1
ATOM 1974 C C . LEU B 1 114 ? 3.182 22.531 -1.26 1 90 114 LEU B C 1
ATOM 1976 O O . LEU B 1 114 ? 3.088 23.469 -0.47 1 90 114 LEU B O 1
ATOM 1980 N N . SER B 1 115 ? 3.027 22.672 -2.543 1 91.31 115 SER B N 1
ATOM 1981 C CA . SER B 1 115 ? 2.625 23.953 -3.123 1 91.31 115 SER B CA 1
ATOM 1982 C C . SER B 1 115 ? 1.256 24.391 -2.611 1 91.31 115 SER B C 1
ATOM 1984 O O . SER B 1 115 ? 1.033 25.578 -2.342 1 91.31 115 SER B O 1
ATOM 1986 N N . ARG B 1 116 ? 0.306 23.5 -2.48 1 89 116 ARG B N 1
ATOM 1987 C CA . ARG B 1 116 ? -1.032 23.797 -1.983 1 89 116 ARG B CA 1
ATOM 1988 C C . ARG B 1 116 ? -0.989 24.234 -0.522 1 89 116 ARG B C 1
ATOM 1990 O O . ARG B 1 116 ? -1.725 25.141 -0.115 1 89 116 ARG B O 1
ATOM 1997 N N . LYS B 1 117 ? -0.202 23.531 0.243 1 86.88 117 LYS B N 1
ATOM 1998 C CA . LYS B 1 117 ? -0.032 23.891 1.647 1 86.88 117 LYS B CA 1
ATOM 1999 C C . LYS B 1 117 ? 0.521 25.297 1.79 1 86.88 117 LYS B C 1
ATOM 2001 O O . LYS B 1 117 ? 0.104 26.047 2.676 1 86.88 117 LYS B O 1
ATOM 2006 N N . ARG B 1 118 ? 1.39 25.625 0.946 1 88.44 118 ARG B N 1
ATOM 2007 C CA . ARG B 1 118 ? 1.981 26.953 0.951 1 88.44 118 ARG B CA 1
ATOM 2008 C C . ARG B 1 118 ? 0.953 28.016 0.561 1 88.44 118 ARG B C 1
ATOM 2010 O O . ARG B 1 118 ? 0.909 29.094 1.153 1 88.44 118 ARG B O 1
ATOM 2017 N N . GLU B 1 119 ? 0.236 27.719 -0.414 1 89.81 119 GLU B N 1
ATOM 2018 C CA . GLU B 1 119 ? -0.808 28.641 -0.861 1 89.81 119 GLU B CA 1
ATOM 2019 C C . GLU B 1 119 ? -1.834 28.875 0.241 1 89.81 119 GLU B C 1
ATOM 2021 O O . GLU B 1 119 ? -2.314 30 0.408 1 89.81 119 GLU B O 1
ATOM 2026 N N . LYS B 1 120 ? -2.23 27.875 0.949 1 87.56 120 LYS B N 1
ATOM 2027 C CA . LYS B 1 120 ? -3.176 28.016 2.053 1 87.56 120 LYS B CA 1
ATOM 2028 C C . LYS B 1 120 ? -2.588 28.875 3.174 1 87.56 120 LYS B C 1
ATOM 2030 O O . LYS B 1 120 ? -3.281 29.703 3.75 1 87.56 120 LYS B O 1
ATOM 2035 N N . LYS B 1 121 ? -1.387 28.672 3.449 1 87.75 121 LYS B N 1
ATOM 2036 C CA . LYS B 1 121 ? -0.695 29.453 4.461 1 87.75 121 LYS B CA 1
ATOM 2037 C C . LYS B 1 121 ? -0.655 30.938 4.07 1 87.75 121 LYS B C 1
ATOM 2039 O O . LYS B 1 121 ? -0.885 31.812 4.906 1 87.75 121 LYS B O 1
ATOM 2044 N N . ASN B 1 122 ? -0.376 31.172 2.789 1 89.44 122 ASN B N 1
ATOM 2045 C CA . ASN B 1 122 ? -0.321 32.531 2.295 1 89.44 122 ASN B CA 1
ATOM 2046 C C . ASN B 1 122 ? -1.689 33.219 2.352 1 89.44 122 ASN B C 1
ATOM 2048 O O . ASN B 1 122 ? -1.789 34.406 2.643 1 89.44 122 ASN B O 1
ATOM 2052 N N . ARG B 1 123 ? -2.682 32.562 2.014 1 88.81 123 ARG B N 1
ATOM 2053 C CA . ARG B 1 123 ? -4.039 33.094 2.055 1 88.81 123 ARG B CA 1
ATOM 2054 C C . ARG B 1 123 ? -4.438 33.469 3.477 1 88.81 123 ARG B C 1
ATOM 2056 O O . ARG B 1 123 ? -5.039 34.531 3.697 1 88.81 123 ARG B O 1
ATOM 2063 N N . TYR B 1 124 ? -4.125 32.625 4.469 1 86.06 124 TYR B N 1
ATOM 2064 C CA . TYR B 1 124 ? -4.422 32.906 5.871 1 86.06 124 TYR B CA 1
ATOM 2065 C C . TYR B 1 124 ? -3.629 34.125 6.371 1 86.06 124 TYR B C 1
ATOM 2067 O O . TYR B 1 124 ? -4.148 34.938 7.121 1 86.06 124 TYR B O 1
ATOM 2075 N N . ALA B 1 125 ? -2.422 34.281 5.953 1 88.5 125 ALA B N 1
ATOM 2076 C CA . ALA B 1 125 ? -1.582 35.406 6.324 1 88.5 125 ALA B CA 1
ATOM 2077 C C . ALA B 1 125 ? -2.135 36.719 5.75 1 88.5 125 ALA B C 1
ATOM 2079 O O . ALA B 1 125 ? -2.111 37.75 6.41 1 88.5 125 ALA B O 1
ATOM 2080 N N . ALA B 1 126 ?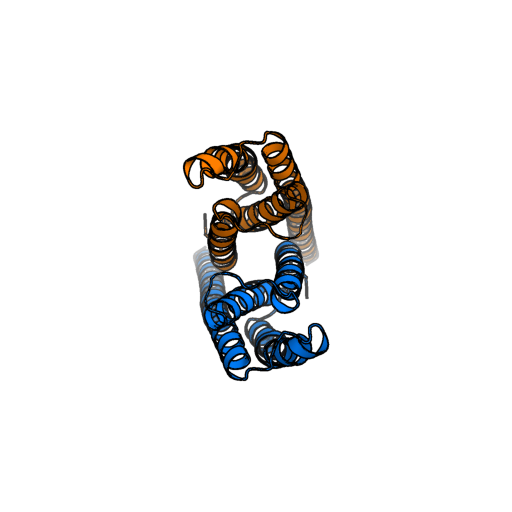 -2.592 36.656 4.684 1 89.88 126 ALA B N 1
ATOM 2081 C CA . ALA B 1 126 ? -3.162 37.844 4.031 1 89.88 126 ALA B CA 1
ATOM 2082 C C . ALA B 1 126 ? -4.438 38.281 4.734 1 89.88 126 ALA B C 1
ATOM 2084 O O . ALA B 1 126 ? -4.68 39.5 4.875 1 89.88 126 ALA B O 1
ATOM 2085 N N . LEU B 1 127 ? -5.219 37.469 5.152 1 87.75 127 LEU B N 1
ATOM 2086 C CA . LEU B 1 127 ? -6.461 37.781 5.855 1 87.75 127 LEU B CA 1
ATOM 2087 C C . LEU B 1 127 ? -6.172 38.375 7.223 1 87.75 127 LEU B C 1
ATOM 2089 O O . LEU B 1 127 ? -6.922 39.25 7.695 1 87.75 127 LEU B O 1
ATOM 2093 N N . ALA B 1 128 ? -5.137 38.094 7.863 1 86.62 128 ALA B N 1
ATOM 2094 C CA . ALA B 1 128 ? -4.758 38.594 9.18 1 86.62 128 ALA B CA 1
ATOM 2095 C C . ALA B 1 128 ? -4.23 40 9.094 1 86.62 128 ALA B C 1
ATOM 2097 O O . ALA B 1 128 ? -4.367 40.781 10.047 1 86.62 128 ALA B O 1
ATOM 2098 N N . THR B 1 129 ? -3.652 40.25 8.078 1 83.94 129 THR B N 1
ATOM 2099 C CA . THR B 1 129 ? -3.115 41.594 7.906 1 83.94 129 THR B CA 1
ATOM 2100 C C . THR B 1 129 ? -4.227 42.562 7.555 1 83.94 129 THR B C 1
ATOM 2102 O O . THR B 1 129 ? -4.105 43.781 7.816 1 83.94 129 THR B O 1
ATOM 2105 N N . ASP B 1 130 ? -5.152 42.188 6.887 1 76.44 130 ASP B N 1
ATOM 2106 C CA . ASP B 1 130 ? -6.254 43.062 6.504 1 76.44 130 ASP B CA 1
ATOM 2107 C C . ASP B 1 130 ? -7.121 43.406 7.711 1 76.44 130 ASP B C 1
ATOM 2109 O O . ASP B 1 130 ? -7.867 44.375 7.68 1 76.44 130 ASP B O 1
ATOM 2113 N N . ASP B 1 131 ? -7.051 42.719 8.859 1 58.16 131 ASP B N 1
ATOM 2114 C CA . ASP B 1 131 ? -7.742 43.156 10.062 1 58.16 131 ASP B CA 1
ATOM 2115 C C . ASP B 1 131 ? -6.816 44 10.945 1 58.16 131 ASP B C 1
ATOM 2117 O O . ASP B 1 131 ? -7.273 44.875 11.688 1 58.16 131 ASP B O 1
#

InterPro domains:
  IPR006976 VanZ-LLP1 [PF04892] (31-105)

Nearest PDB structures (foldseek):
  5ona-assembly2_D  TM=2.535E-01  e=4.706E+00  Homo sapiens
  5ona-assembly2_D  TM=2.528E-01  e=4.724E+00  Homo sapiens

Solvent-accessible surface area (backbone atoms only — not comparable to full-atom values): 13468 Å² total; per-residue (Å²): 121,52,74,38,62,66,34,47,52,53,35,53,50,48,48,52,52,49,50,48,58,57,45,41,90,64,76,67,101,55,60,68,48,58,50,31,16,52,53,29,18,52,46,33,44,31,53,42,57,18,55,56,69,57,69,68,58,32,52,51,52,38,43,50,52,43,36,50,47,44,22,49,49,53,46,62,45,22,34,76,74,22,76,88,42,74,76,51,74,64,45,32,49,24,15,29,50,18,17,49,51,24,47,52,52,49,51,53,52,49,52,52,53,52,53,52,55,49,51,53,52,51,55,56,54,52,57,60,67,76,106,120,52,75,40,62,67,35,46,52,52,34,54,52,49,49,52,51,49,48,50,57,57,45,42,90,65,76,67,100,54,61,66,49,57,51,32,16,52,53,30,19,51,44,34,45,31,53,42,58,19,54,55,66,56,70,70,57,32,53,51,51,36,44,50,50,44,36,50,46,45,21,49,50,53,47,61,45,23,33,74,74,21,76,90,42,74,75,51,75,64,45,33,50,23,16,29,52,17,16,48,53,24,46,51,51,50,51,52,50,53,51,52,52,52,52,52,54,50,50,52,52,50,54,57,52,52,57,60,68,75,106

Secondary structure (DSSP, 8-state):
-EE-HHHHHHHHHHHHHHHHHHHSS---SS-HHHHHHHHHHHHHHHHTTTEE--HHHHHHHHIIIIIIIIHHHHHHHHHHH-TTS---HHHHHHHHHHHHHHHHHHHHHHHHHHHHHHHHHHHHHHHHHH-/-EE-HHHHHHHHHHHHHHHHHHHSS---SS-HHHHHHHHHHHHHHHHTTTEE--HHHHHHHHIIIIIIIIHHHHHHHHHHH-TTS---HHHHHHHHHHHHHHHHHHHHHHHHHHHHHHHHHHHHHHHHHH-

Organism: NCBI:txid1051890

Foldseek 3Di:
DDFDVVLVVQLVVLVVVCCPVLQDPDDDPDDLLQVLLQSLLSNLLSQLRGDDDDLVVSLVCSCCVRQPPVLVVSLVVNCVRHVVDDRDVSSSVSSNNSNVVSSVVCSVVSVVVVVVVVVVVVVVVVVVVVD/DDFDVVLVVQLVVLVVVCCPVLQDPDDDPDDLLQVLLQSLLSNLLSQLRGDDDDLVVSLVCSCCVRLPPVLVVSLVVNCVRHVVDDRDVSSSVSSNNSNVVSSVVCSVVRVVVVVVVVVVVVVVVVVVVVD

pLDDT: mean 94.02, std 6.29, range [58.16, 98.88]

Radius of gyration: 21.23 Å; Cα contacts (8 Å, |Δi|>4): 293; chains: 2; bounding box: 41×66×49 Å

Sequence (262 aa):
MRIRIPFAITFSLLILLAAYTGFSSISPPINDKVLHFFTFFLLALTFYWILETTRRRAVNFTFVSITLIASILSEILQPLVNSTRLFDPLDILANALGSLTALGLNGWYHKRMLSRKREKKNRYAALATDDMRIRIPFAITFSLLILLAAYTGFSSISPPINDKVLHFFTFFLLALTFYWILETTRRRAVNFTFVSITLIASILSEILQPLVNSTRLFDPLDILANALGSLTALGLNGWYHKRMLSRKREKKNRYAALATDD